Protein AF-A0A2M7PNE2-F1 (afdb_monomer_lite)

Secondary structure (DSSP, 8-state):
-PPP-PPP----SHHHHHHHHHHHHHTT-S-------GGGTTGGGGSS-EEEEEETTT-S-HHHHHHHHHHHHHHHTPPBPPHHHHHHT--TTS-EEEEEETTS-EEEEE--SB--HHHHHHHHHH--TTEEEEE--SB--HHHHHHHHHHHHHHHTTPEEEES-THHHHTTS-HHHHHHHHHHHHHTT-EEEES----EEEEEEE-EEEEEETTTTEEEEEE--HHHHHHHHHHH-SS-EE-HHHH-SHHHHHHHHHHHT--

Organism: NCBI:txid1805029

Structure (mmCIF, N/CA/C/O backbone):
data_AF-A0A2M7PNE2-F1
#
_entry.id   AF-A0A2M7PNE2-F1
#
loop_
_atom_site.group_PDB
_atom_site.id
_atom_site.type_symbol
_atom_site.label_atom_id
_atom_site.label_alt_id
_atom_site.label_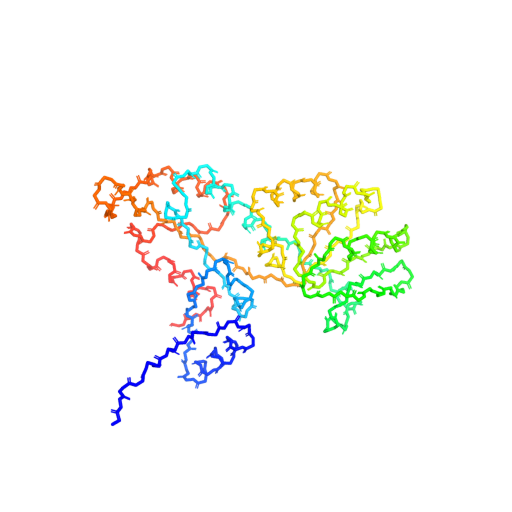comp_id
_atom_site.label_asym_id
_atom_site.label_entity_id
_atom_site.label_seq_id
_atom_site.pdbx_PDB_ins_code
_atom_site.Cartn_x
_atom_site.Cartn_y
_atom_site.Cartn_z
_atom_site.occupancy
_atom_site.B_iso_or_equiv
_atom_site.auth_seq_id
_atom_site.auth_comp_id
_atom_site.auth_asym_id
_atom_site.auth_atom_id
_atom_site.pdbx_PDB_model_num
ATOM 1 N N . MET A 1 1 ? -10.935 24.461 -42.909 1.00 55.47 1 MET A N 1
ATOM 2 C CA . MET A 1 1 ? -11.106 23.910 -41.551 1.00 55.47 1 MET A CA 1
ATOM 3 C C . MET A 1 1 ? -9.704 23.763 -41.011 1.00 55.47 1 MET A C 1
ATOM 5 O O . MET A 1 1 ? -8.909 23.123 -41.681 1.00 55.47 1 MET A O 1
ATOM 9 N N . GLU A 1 2 ? -9.365 24.470 -39.938 1.00 62.28 2 GLU A N 1
ATOM 10 C CA . GLU A 1 2 ? -8.063 24.290 -39.289 1.00 62.28 2 GLU A CA 1
ATOM 11 C C . GLU A 1 2 ? -8.092 23.002 -38.467 1.00 62.28 2 GLU A C 1
ATOM 13 O O . GLU A 1 2 ? -9.110 22.685 -37.844 1.00 62.28 2 GLU A O 1
ATOM 18 N N . ASP A 1 3 ? -6.988 22.259 -38.489 1.00 74.12 3 ASP A N 1
ATOM 19 C CA . ASP A 1 3 ? -6.820 21.061 -37.678 1.00 74.12 3 ASP A CA 1
ATOM 20 C C . ASP A 1 3 ? -6.827 21.447 -36.191 1.00 74.12 3 ASP A C 1
ATOM 22 O O . ASP A 1 3 ? -5.986 22.210 -35.715 1.00 74.12 3 ASP A O 1
ATOM 26 N N . GLY A 1 4 ? -7.811 20.936 -35.450 1.00 80.50 4 GLY A N 1
ATOM 27 C CA . GLY A 1 4 ? -7.913 21.116 -34.005 1.00 80.50 4 GLY A CA 1
ATOM 28 C C . GLY A 1 4 ? -7.105 20.062 -33.249 1.00 80.50 4 GLY A C 1
ATOM 29 O O . GLY A 1 4 ? -7.100 18.887 -33.614 1.00 80.50 4 GLY A O 1
ATOM 30 N N . LEU A 1 5 ? -6.451 20.458 -32.155 1.00 84.56 5 LEU A N 1
ATOM 31 C CA . LEU A 1 5 ? -5.763 19.519 -31.269 1.00 84.56 5 LEU A CA 1
ATOM 32 C C . LEU A 1 5 ? -6.785 18.706 -30.460 1.00 84.56 5 LEU A C 1
ATOM 34 O O . LEU A 1 5 ? -7.477 19.247 -29.598 1.00 84.56 5 LEU A O 1
ATOM 38 N N . VAL A 1 6 ? -6.831 17.393 -30.688 1.00 84.88 6 VAL A N 1
ATOM 39 C CA . VAL A 1 6 ? -7.568 16.447 -29.839 1.00 84.88 6 VAL A CA 1
ATOM 40 C C . VAL A 1 6 ? -6.582 15.750 -28.905 1.00 84.88 6 VAL A C 1
ATOM 42 O O . VAL A 1 6 ? -5.661 15.075 -29.357 1.00 84.88 6 VAL A O 1
ATOM 45 N N . ILE A 1 7 ? -6.786 15.896 -27.593 1.00 82.38 7 ILE A N 1
ATOM 46 C CA . ILE A 1 7 ? -6.014 15.191 -26.563 1.00 82.38 7 ILE A CA 1
ATOM 47 C C . ILE A 1 7 ? -6.873 14.054 -26.015 1.00 82.38 7 ILE A C 1
ATOM 49 O O . ILE A 1 7 ? -7.958 14.287 -25.485 1.00 82.38 7 ILE A O 1
ATOM 53 N N . ILE A 1 8 ? -6.367 12.827 -26.110 1.00 83.06 8 ILE A N 1
ATOM 54 C CA . ILE A 1 8 ? -6.980 11.646 -25.499 1.00 83.06 8 ILE A CA 1
ATOM 55 C C . ILE A 1 8 ? -6.212 11.330 -24.216 1.00 83.06 8 ILE A C 1
ATOM 57 O O . ILE A 1 8 ? -4.989 11.199 -24.237 1.00 83.06 8 ILE A O 1
ATOM 61 N N . ALA A 1 9 ? -6.929 11.202 -23.100 1.00 82.12 9 ALA A N 1
ATOM 62 C CA . ALA A 1 9 ? -6.367 10.825 -21.808 1.00 82.12 9 ALA A CA 1
ATOM 63 C C . ALA A 1 9 ? -6.994 9.517 -21.311 1.00 82.12 9 ALA A C 1
ATOM 65 O O . ALA A 1 9 ? -8.163 9.235 -21.574 1.00 82.12 9 ALA A O 1
ATOM 66 N N . GLY A 1 10 ? -6.206 8.725 -20.583 1.00 81.81 10 GLY A N 1
ATOM 67 C CA . GLY A 1 10 ? -6.697 7.526 -19.908 1.00 81.81 10 GLY A CA 1
ATOM 68 C C . GLY A 1 10 ? -7.658 7.843 -18.749 1.00 81.81 10 GLY A C 1
ATOM 69 O O . GLY A 1 10 ? -7.768 9.000 -18.331 1.00 81.81 10 GLY A O 1
ATOM 70 N N . PRO A 1 11 ? -8.341 6.818 -18.209 1.00 85.12 11 PRO A N 1
ATOM 71 C CA . PRO A 1 11 ? -9.263 6.972 -17.087 1.00 85.12 11 PRO A CA 1
ATOM 72 C C . PRO A 1 11 ? -8.544 7.513 -15.845 1.00 85.12 11 PRO A C 1
ATOM 74 O O . PRO A 1 11 ? -7.473 7.030 -15.473 1.00 85.12 11 PRO A O 1
ATOM 77 N N . ASN A 1 12 ? -9.156 8.490 -15.175 1.00 81.50 12 ASN A N 1
ATOM 78 C CA . ASN A 1 12 ? -8.603 9.101 -13.958 1.00 81.50 12 ASN A CA 1
ATOM 79 C C . ASN A 1 12 ? -9.381 8.701 -12.694 1.00 81.50 12 ASN A C 1
ATOM 81 O O . ASN A 1 12 ? -8.931 8.974 -11.578 1.00 81.50 12 ASN A O 1
ATOM 85 N N . LYS A 1 13 ? -10.535 8.040 -12.849 1.00 84.75 13 LYS A N 1
ATOM 86 C CA . LYS A 1 13 ? -11.347 7.505 -11.746 1.00 84.75 13 LYS A CA 1
ATOM 87 C C . LYS A 1 13 ? -11.401 5.983 -11.788 1.00 84.75 13 LYS A C 1
ATOM 89 O O . LYS A 1 13 ? -11.355 5.376 -12.852 1.00 84.75 13 LYS A O 1
ATOM 94 N N . GLY A 1 14 ? -11.589 5.367 -10.621 1.00 86.25 14 GLY A N 1
ATOM 95 C CA . GLY A 1 14 ? -11.765 3.916 -10.528 1.00 86.25 14 GLY A CA 1
ATOM 96 C C . GLY A 1 14 ? -12.971 3.409 -11.326 1.00 86.25 14 GLY A C 1
ATOM 97 O O . GLY A 1 14 ? -12.873 2.379 -11.969 1.00 86.25 14 GLY A O 1
ATOM 98 N N . GLU A 1 15 ? -14.092 4.132 -11.344 1.00 88.25 15 GLU A N 1
ATOM 99 C CA . GLU A 1 15 ? -15.275 3.739 -12.133 1.00 88.25 15 GLU A CA 1
ATOM 100 C C . GLU A 1 15 ? -14.997 3.742 -13.641 1.00 88.25 15 GLU A C 1
ATOM 102 O O . GLU A 1 15 ? -15.368 2.803 -14.335 1.00 88.25 15 GLU A O 1
ATOM 107 N N . GLU A 1 16 ? -14.285 4.756 -14.138 1.00 91.00 16 GLU A N 1
ATOM 108 C CA . GLU A 1 16 ? -13.871 4.840 -15.543 1.00 91.00 16 GLU A CA 1
ATOM 109 C C . GLU A 1 16 ? -12.908 3.699 -15.897 1.00 91.00 16 GLU A C 1
ATOM 111 O O . GLU A 1 16 ? -13.046 3.084 -16.952 1.00 91.00 16 GLU A O 1
ATOM 116 N N . LEU A 1 17 ? -11.966 3.376 -15.000 1.00 91.69 17 LEU A N 1
ATOM 117 C CA . LEU A 1 17 ? -11.052 2.252 -15.193 1.00 91.69 17 LEU A CA 1
ATOM 118 C C . LEU A 1 17 ? -11.806 0.917 -15.228 1.00 91.69 17 LEU A C 1
ATOM 120 O O . LEU A 1 17 ? -11.552 0.117 -16.122 1.00 91.69 17 LEU A O 1
ATOM 124 N N . SER A 1 18 ? -12.769 0.704 -14.324 1.00 92.44 18 SER A N 1
ATOM 125 C CA . SER A 1 18 ? -13.638 -0.481 -14.348 1.00 92.44 18 SER A CA 1
ATOM 126 C C . SER A 1 18 ? -14.379 -0.611 -15.678 1.00 92.44 18 SER A C 1
ATOM 128 O O . SER A 1 18 ? -14.362 -1.679 -16.270 1.00 92.44 18 SER A O 1
ATOM 130 N N . MET A 1 19 ? -14.937 0.478 -16.218 1.00 93.88 19 MET A N 1
ATOM 131 C CA . MET A 1 19 ? -15.608 0.431 -17.526 1.00 93.88 19 MET A CA 1
ATOM 132 C C . MET A 1 19 ? -14.671 0.017 -18.668 1.00 93.88 19 MET A C 1
ATOM 134 O O . MET A 1 19 ? -15.118 -0.603 -19.634 1.00 93.88 19 MET A O 1
ATOM 138 N N . VAL A 1 20 ? -13.390 0.395 -18.600 1.00 93.62 20 VAL A N 1
ATOM 139 C CA . VAL A 1 20 ? -12.384 -0.017 -19.590 1.00 93.62 20 VAL A CA 1
ATOM 140 C C . VAL A 1 20 ? -12.036 -1.495 -19.418 1.00 93.62 20 VAL A C 1
ATOM 142 O O . VAL A 1 20 ? -12.032 -2.215 -20.415 1.00 93.62 20 VAL A O 1
ATOM 145 N N . ILE A 1 21 ? -11.806 -1.950 -18.182 1.00 94.19 21 ILE A N 1
ATOM 146 C CA . ILE A 1 21 ? -11.541 -3.362 -17.861 1.00 94.19 21 ILE A CA 1
ATOM 147 C C . ILE A 1 21 ? -12.696 -4.236 -18.364 1.00 94.19 21 ILE A C 1
ATOM 149 O O . ILE A 1 21 ? -12.466 -5.104 -19.199 1.00 94.19 21 ILE A O 1
ATOM 153 N N . ASP A 1 22 ? -13.940 -3.915 -17.994 1.00 95.19 22 ASP A N 1
ATOM 154 C CA . ASP A 1 22 ? -15.136 -4.672 -18.391 1.00 95.19 22 ASP A CA 1
ATOM 155 C C . ASP A 1 22 ? -15.269 -4.800 -19.920 1.00 95.19 22 ASP A C 1
ATOM 157 O O . ASP A 1 22 ? -15.753 -5.804 -20.446 1.00 95.19 22 ASP A O 1
ATOM 161 N N . LYS A 1 23 ? -14.881 -3.758 -20.670 1.00 95.88 23 LYS A N 1
ATOM 162 C CA . LYS A 1 23 ? -14.891 -3.792 -22.141 1.00 95.88 23 LYS A CA 1
ATOM 163 C C . LYS A 1 23 ? -13.810 -4.718 -22.686 1.00 95.88 23 LYS A C 1
ATOM 165 O O . LYS A 1 23 ? -14.091 -5.468 -23.616 1.00 95.88 23 LYS A O 1
ATOM 170 N N . LEU A 1 24 ? -12.599 -4.659 -22.136 1.00 95.44 24 LEU A N 1
ATOM 171 C CA . LEU A 1 24 ? -11.492 -5.520 -22.553 1.00 95.44 24 LEU A CA 1
ATOM 172 C C . LEU A 1 24 ? -11.776 -6.991 -22.225 1.00 95.44 24 LEU A C 1
ATOM 174 O O . LEU A 1 24 ? -11.534 -7.851 -23.071 1.00 95.44 24 LEU A O 1
ATOM 178 N N . GLU A 1 25 ? -12.367 -7.278 -21.068 1.00 94.44 25 GLU A N 1
ATOM 179 C CA . GLU A 1 25 ? -12.812 -8.627 -20.699 1.00 94.44 25 GLU A CA 1
ATOM 180 C C . GLU A 1 25 ? -13.869 -9.159 -21.675 1.00 94.44 25 GLU A C 1
ATOM 182 O O . GLU A 1 25 ? -13.749 -10.275 -22.177 1.00 94.44 25 GLU A O 1
ATOM 187 N N . LYS A 1 26 ? -14.867 -8.338 -22.039 1.00 96.50 26 LYS A N 1
ATOM 188 C CA . LYS A 1 26 ? -15.896 -8.707 -23.034 1.00 96.50 26 LYS A CA 1
ATOM 189 C C . LYS A 1 26 ? -15.339 -8.974 -24.433 1.00 96.50 26 LYS A C 1
ATOM 191 O O . LYS A 1 26 ? -15.992 -9.657 -25.217 1.00 96.50 26 LYS A O 1
ATOM 196 N N . LEU A 1 27 ? -14.156 -8.451 -24.751 1.00 96.69 27 LEU A N 1
ATOM 197 C CA . LEU A 1 27 ? -13.434 -8.753 -25.990 1.00 96.69 27 LEU A CA 1
ATOM 198 C C . LEU A 1 27 ? -12.624 -10.062 -25.911 1.00 96.69 27 LEU A C 1
ATOM 200 O O . LEU A 1 27 ? -11.982 -10.428 -26.892 1.00 96.69 27 LEU A O 1
ATOM 204 N N . GLY A 1 28 ? -12.658 -10.770 -24.778 1.00 95.00 28 GLY A N 1
ATOM 205 C CA . GLY A 1 28 ? -11.988 -12.058 -24.580 1.00 95.00 28 GLY A CA 1
ATOM 206 C C . GLY A 1 28 ? -10.552 -11.956 -24.059 1.00 95.00 28 GLY A C 1
ATOM 207 O O . GLY A 1 28 ? -9.792 -12.913 -24.195 1.00 95.00 28 GLY A O 1
ATOM 208 N N . ASN A 1 29 ? -10.148 -10.812 -23.495 1.00 94.25 29 ASN A N 1
ATOM 209 C CA . ASN A 1 29 ? -8.819 -10.673 -22.897 1.00 94.25 29 ASN A CA 1
ATOM 210 C C . ASN A 1 29 ? -8.786 -11.325 -21.508 1.00 94.25 29 ASN A C 1
ATOM 212 O O . ASN A 1 29 ? -9.507 -10.899 -20.612 1.00 94.25 29 ASN A O 1
ATOM 216 N N . ASN A 1 30 ? -7.896 -12.303 -21.322 1.00 90.75 30 ASN A N 1
ATOM 217 C CA . ASN A 1 30 ? -7.720 -13.012 -20.045 1.00 90.75 30 ASN A CA 1
ATOM 218 C C . ASN A 1 30 ? -6.645 -12.380 -19.141 1.00 90.75 30 ASN A C 1
ATOM 220 O O . ASN A 1 30 ? -6.530 -12.736 -17.974 1.00 90.75 30 ASN A O 1
ATOM 224 N N . LEU A 1 31 ? -5.834 -11.467 -19.683 1.00 94.50 31 LEU A N 1
ATOM 225 C CA . LEU A 1 31 ? -4.818 -10.717 -18.950 1.00 94.50 31 LEU A CA 1
ATOM 226 C C . LEU A 1 31 ? -4.849 -9.260 -19.406 1.00 94.50 31 LEU A C 1
ATOM 228 O O . LEU A 1 31 ? -4.617 -8.964 -20.578 1.00 94.50 31 LEU A O 1
ATOM 232 N N . ILE A 1 32 ? -5.104 -8.354 -18.466 1.00 95.00 32 ILE A N 1
ATOM 233 C CA . ILE A 1 32 ? -5.113 -6.911 -18.702 1.00 95.00 32 ILE A CA 1
ATOM 234 C C . ILE A 1 32 ? -4.027 -6.294 -17.823 1.00 95.00 32 ILE A C 1
ATOM 236 O O . ILE A 1 32 ? -4.112 -6.322 -16.597 1.00 95.00 32 ILE A O 1
ATOM 240 N N . LEU A 1 33 ? -2.993 -5.736 -18.451 1.00 93.88 33 LEU A N 1
ATOM 241 C CA . LEU A 1 33 ? -1.946 -4.996 -17.750 1.00 93.88 33 LEU A CA 1
ATOM 242 C C . LEU A 1 33 ? -2.302 -3.513 -17.728 1.00 93.88 33 LEU A C 1
ATOM 244 O O . LEU A 1 33 ? -2.555 -2.910 -18.771 1.00 93.88 33 LEU A O 1
ATOM 248 N N . ILE A 1 34 ? -2.301 -2.927 -16.535 1.00 92.31 34 ILE A N 1
ATOM 249 C CA . ILE A 1 34 ? -2.617 -1.515 -16.330 1.00 92.31 34 ILE A CA 1
ATOM 250 C C . ILE A 1 34 ? -1.345 -0.810 -15.882 1.00 92.31 34 ILE A C 1
ATOM 252 O O . ILE A 1 34 ? -0.836 -1.082 -14.796 1.00 92.31 34 ILE A O 1
ATOM 256 N N . ASP A 1 35 ? -0.839 0.098 -16.719 1.00 89.25 35 ASP A N 1
ATOM 257 C CA . ASP A 1 35 ? 0.294 0.937 -16.343 1.00 89.25 35 ASP A CA 1
ATOM 258 C C . ASP A 1 35 ? -0.144 1.961 -15.290 1.00 89.25 35 ASP A C 1
ATOM 260 O O . ASP A 1 35 ? -1.039 2.789 -15.497 1.00 89.25 35 ASP A O 1
ATOM 264 N N . GLY A 1 36 ? 0.468 1.845 -14.119 1.00 83.62 36 GLY A N 1
ATOM 265 C CA . GLY A 1 36 ? 0.090 2.548 -12.913 1.00 83.62 36 GLY A CA 1
ATOM 266 C C . GLY A 1 36 ? 1.207 3.453 -12.423 1.00 83.62 36 GLY A C 1
ATOM 267 O O . GLY A 1 36 ? 2.378 3.097 -12.432 1.00 83.62 36 GLY A O 1
ATOM 268 N N . ALA A 1 37 ? 0.835 4.616 -11.895 1.00 81.88 37 ALA A N 1
ATOM 269 C CA . ALA A 1 37 ? 1.739 5.425 -11.086 1.00 81.88 37 ALA A CA 1
ATOM 270 C C . ALA A 1 37 ? 1.261 5.406 -9.635 1.00 81.88 37 ALA A C 1
ATOM 272 O O . ALA A 1 37 ? 0.056 5.425 -9.384 1.00 81.88 37 ALA A O 1
ATOM 273 N N . ILE A 1 38 ? 2.187 5.462 -8.676 1.00 75.25 38 ILE A N 1
ATOM 274 C CA . ILE A 1 38 ? 1.844 5.518 -7.245 1.00 75.25 38 ILE A CA 1
ATOM 275 C C . ILE A 1 38 ? 0.921 6.710 -6.918 1.00 75.25 38 ILE A C 1
ATOM 277 O O . ILE A 1 38 ? -0.042 6.569 -6.171 1.00 75.25 38 ILE A O 1
ATOM 281 N N . ASN A 1 39 ? 1.119 7.849 -7.593 1.00 71.38 39 ASN A N 1
ATOM 282 C CA . ASN A 1 39 ? 0.271 9.044 -7.474 1.00 71.38 39 ASN A CA 1
ATOM 283 C C . ASN A 1 39 ? -1.150 8.851 -8.050 1.00 71.38 39 ASN A C 1
ATOM 285 O O . ASN A 1 39 ? -2.008 9.711 -7.881 1.00 71.38 39 ASN A O 1
ATOM 289 N N . ARG A 1 40 ? -1.403 7.735 -8.744 1.00 76.38 40 ARG A N 1
ATOM 290 C CA . ARG A 1 40 ? -2.687 7.335 -9.345 1.00 76.38 40 ARG A CA 1
ATOM 291 C C . ARG A 1 40 ? -3.118 5.939 -8.879 1.00 76.38 40 ARG A C 1
ATOM 293 O O . ARG A 1 40 ? -3.811 5.228 -9.598 1.00 76.38 40 ARG A O 1
ATOM 300 N N . ILE A 1 41 ? -2.726 5.538 -7.669 1.00 81.06 41 ILE A N 1
ATOM 301 C CA . ILE A 1 41 ? -2.999 4.189 -7.155 1.00 81.06 41 ILE A CA 1
ATOM 302 C C . ILE A 1 41 ? -4.465 3.964 -6.740 1.00 81.06 41 ILE A C 1
ATOM 304 O O . ILE A 1 41 ? -4.908 2.824 -6.665 1.00 81.06 41 ILE A O 1
ATOM 308 N N . VAL A 1 42 ? -5.253 5.024 -6.500 1.00 80.38 42 VAL A N 1
ATOM 309 C CA . VAL A 1 42 ? -6.678 4.880 -6.129 1.00 80.38 42 VAL A CA 1
ATOM 310 C C . VAL A 1 42 ? -7.494 4.209 -7.244 1.00 80.38 42 VAL A C 1
ATOM 312 O O . VAL A 1 42 ? -8.185 3.240 -6.942 1.00 80.38 42 VAL A O 1
ATOM 315 N N . PRO A 1 43 ? -7.415 4.629 -8.525 1.00 84.12 43 PRO A N 1
ATOM 316 C CA . PRO A 1 43 ? -8.004 3.867 -9.627 1.00 84.12 43 PRO A CA 1
ATOM 317 C C . PRO A 1 43 ? -7.562 2.402 -9.675 1.00 84.12 43 PRO A C 1
ATOM 319 O O . PRO A 1 43 ? -8.403 1.532 -9.887 1.00 84.12 43 PRO A O 1
ATOM 322 N N . LEU A 1 44 ? -6.284 2.117 -9.393 1.00 84.25 44 LEU A N 1
ATOM 323 C CA . LEU A 1 44 ? -5.739 0.753 -9.393 1.00 84.25 44 LEU A CA 1
ATOM 324 C C . LEU A 1 44 ? -6.368 -0.148 -8.320 1.00 84.25 44 LEU A C 1
ATOM 326 O O . LEU A 1 44 ? -6.198 -1.353 -8.373 1.00 84.25 44 LEU A O 1
ATOM 330 N N . MET A 1 45 ? -7.191 0.384 -7.407 1.00 82.81 45 MET A N 1
ATOM 331 C CA . MET A 1 45 ? -8.040 -0.429 -6.524 1.00 82.81 45 MET A CA 1
ATOM 332 C C . MET A 1 45 ? -9.037 -1.337 -7.246 1.00 82.81 45 MET A C 1
ATOM 334 O O . MET A 1 45 ? -9.696 -2.153 -6.601 1.00 82.81 45 MET A O 1
ATOM 338 N N . LYS A 1 46 ? -9.200 -1.152 -8.555 1.00 88.31 46 LYS A N 1
ATOM 339 C CA . LYS A 1 46 ? -10.032 -1.992 -9.412 1.00 88.31 46 LYS A CA 1
ATOM 340 C C . LYS A 1 46 ? -9.283 -3.173 -10.025 1.00 88.31 46 LYS A C 1
ATOM 342 O O . LYS A 1 46 ? -9.928 -3.949 -10.712 1.00 88.31 46 LYS A O 1
ATOM 347 N N . THR A 1 47 ? -7.973 -3.299 -9.801 1.00 91.44 47 THR A N 1
ATOM 348 C CA . THR A 1 47 ? -7.196 -4.453 -10.266 1.00 91.44 47 THR A CA 1
ATOM 349 C C . THR A 1 47 ? -7.215 -5.585 -9.249 1.00 91.44 47 THR A C 1
ATOM 351 O O . THR A 1 47 ? -7.403 -5.365 -8.048 1.00 91.44 47 THR A O 1
ATOM 354 N N . ASP A 1 48 ? -6.975 -6.799 -9.735 1.00 93.12 48 ASP A N 1
ATOM 355 C CA . ASP A 1 48 ? -6.921 -7.992 -8.889 1.00 93.12 48 ASP A CA 1
ATOM 356 C C . ASP A 1 48 ? -5.603 -8.117 -8.130 1.00 93.12 48 ASP A C 1
ATOM 358 O O . ASP A 1 48 ? -5.570 -8.646 -7.020 1.00 93.12 48 ASP A O 1
ATOM 362 N N . ALA A 1 49 ? -4.514 -7.607 -8.708 1.00 94.44 49 ALA A N 1
ATOM 363 C CA . ALA A 1 49 ? -3.197 -7.607 -8.094 1.00 94.44 49 ALA A CA 1
ATOM 364 C C . ALA A 1 49 ? -2.341 -6.410 -8.538 1.00 94.44 49 ALA A C 1
ATOM 366 O O . ALA A 1 49 ? -2.702 -5.666 -9.456 1.00 94.44 49 ALA A O 1
ATOM 367 N N . LEU A 1 50 ? -1.200 -6.230 -7.870 1.00 94.69 50 LEU A N 1
ATOM 368 C CA . LEU A 1 50 ? -0.196 -5.212 -8.170 1.00 94.69 50 LEU A CA 1
ATOM 369 C C . LEU A 1 50 ? 1.173 -5.842 -8.439 1.00 94.69 50 LEU A C 1
ATOM 371 O O . LEU A 1 50 ? 1.554 -6.849 -7.842 1.00 94.69 50 LEU A O 1
ATOM 375 N N . ILE A 1 51 ? 1.948 -5.172 -9.286 1.00 95.50 51 ILE A N 1
ATOM 376 C CA . ILE A 1 51 ? 3.385 -5.394 -9.450 1.00 95.50 51 ILE A CA 1
ATOM 377 C C . ILE A 1 51 ? 4.059 -4.094 -9.026 1.00 95.50 51 ILE A C 1
ATOM 379 O O . ILE A 1 51 ? 3.793 -3.038 -9.604 1.00 95.50 51 ILE A O 1
ATOM 383 N N . LEU A 1 52 ? 4.898 -4.141 -7.993 1.00 94.75 52 LEU A N 1
ATOM 384 C CA . LEU A 1 52 ? 5.579 -2.946 -7.504 1.00 94.75 52 LEU A CA 1
ATOM 385 C C . LEU A 1 52 ? 6.846 -2.708 -8.329 1.00 94.75 52 LEU A C 1
ATOM 387 O O . LEU A 1 52 ? 7.896 -3.297 -8.077 1.00 94.75 52 LEU A O 1
ATOM 391 N N . THR A 1 53 ? 6.747 -1.830 -9.323 1.00 94.38 53 THR A N 1
ATOM 392 C CA . THR A 1 53 ? 7.870 -1.461 -10.189 1.00 94.38 53 THR A CA 1
ATOM 393 C C . THR A 1 53 ? 8.646 -0.282 -9.601 1.00 94.38 53 THR A C 1
ATOM 395 O O . THR A 1 53 ? 8.089 0.804 -9.432 1.00 94.38 53 THR A O 1
ATOM 398 N N . THR A 1 54 ? 9.929 -0.461 -9.287 1.00 94.12 54 THR A N 1
ATOM 399 C CA . THR A 1 54 ? 10.758 0.576 -8.649 1.00 94.12 54 THR A CA 1
ATOM 400 C C . THR A 1 54 ? 12.228 0.472 -9.065 1.00 94.12 54 THR A C 1
ATOM 402 O O . THR A 1 54 ? 12.623 -0.428 -9.804 1.00 94.12 54 THR A O 1
ATOM 405 N N . GLY A 1 55 ? 13.065 1.416 -8.644 1.00 95.44 55 GLY A N 1
ATOM 406 C CA . GLY A 1 55 ? 14.471 1.439 -9.029 1.00 95.44 55 GLY A CA 1
ATOM 407 C C . GLY A 1 55 ? 15.124 2.806 -8.907 1.00 95.44 55 GLY A C 1
ATOM 408 O O . GLY A 1 55 ? 14.557 3.740 -8.346 1.00 95.44 55 GLY A O 1
ATOM 409 N N . ALA A 1 56 ? 16.315 2.948 -9.476 1.00 96.62 56 ALA A N 1
ATOM 410 C CA . ALA A 1 56 ? 17.105 4.168 -9.349 1.00 96.62 56 ALA A CA 1
ATOM 411 C C . ALA A 1 56 ? 16.430 5.402 -9.968 1.00 96.62 56 ALA A C 1
ATOM 413 O O . ALA A 1 56 ? 16.641 6.518 -9.498 1.00 96.62 56 ALA A O 1
ATOM 414 N N . ALA A 1 57 ? 15.581 5.215 -10.987 1.00 94.19 57 ALA A N 1
ATOM 415 C CA . ALA A 1 57 ? 14.771 6.292 -11.559 1.00 94.19 57 ALA A CA 1
ATOM 416 C C . ALA A 1 57 ? 13.760 6.882 -10.554 1.00 94.19 57 ALA A C 1
ATOM 418 O O . ALA A 1 57 ? 13.345 8.029 -10.709 1.00 94.19 57 ALA A O 1
ATOM 419 N N . ARG A 1 58 ? 13.378 6.119 -9.517 1.00 92.56 58 ARG A N 1
ATOM 420 C CA . ARG A 1 58 ? 12.559 6.599 -8.395 1.00 92.56 58 ARG A CA 1
ATOM 421 C C . ARG A 1 58 ? 13.409 7.356 -7.375 1.00 92.56 58 ARG A C 1
ATOM 423 O O . ARG A 1 58 ? 13.007 8.432 -6.940 1.00 92.56 58 ARG A O 1
ATOM 430 N N . ASN A 1 59 ? 14.556 6.800 -6.983 1.00 93.69 59 ASN A N 1
ATOM 431 C CA . ASN A 1 59 ? 15.536 7.455 -6.118 1.00 93.69 59 ASN A CA 1
ATOM 432 C C . ASN A 1 59 ? 16.902 6.764 -6.251 1.00 93.69 59 ASN A C 1
ATOM 434 O O . ASN A 1 59 ? 16.984 5.544 -6.167 1.00 93.69 59 ASN A O 1
ATOM 438 N N . ILE A 1 60 ? 17.985 7.525 -6.411 1.00 95.81 60 ILE A N 1
ATOM 439 C CA . ILE A 1 60 ? 19.343 6.964 -6.521 1.00 95.81 60 ILE A CA 1
ATOM 440 C C . ILE A 1 60 ? 19.892 6.445 -5.181 1.00 95.81 60 ILE A C 1
ATOM 442 O O . ILE A 1 60 ? 20.849 5.675 -5.156 1.00 95.81 60 ILE A O 1
ATOM 446 N N . ASN A 1 61 ? 19.303 6.860 -4.056 1.00 96.44 61 ASN A N 1
ATOM 447 C CA . ASN A 1 61 ? 19.662 6.364 -2.736 1.00 96.44 61 ASN A CA 1
ATOM 448 C C . ASN A 1 61 ? 18.982 5.009 -2.491 1.00 96.44 61 ASN A C 1
ATOM 450 O O . ASN A 1 61 ? 17.775 4.941 -2.240 1.00 96.44 61 ASN A O 1
ATOM 454 N N . ILE A 1 62 ? 19.776 3.936 -2.538 1.00 96.81 62 ILE A N 1
ATOM 455 C CA . ILE A 1 62 ? 19.290 2.567 -2.342 1.00 96.81 62 ILE A CA 1
ATOM 456 C C . ILE A 1 62 ? 18.632 2.415 -0.966 1.00 96.81 62 ILE A C 1
ATOM 458 O O . ILE A 1 62 ? 17.531 1.884 -0.891 1.00 96.81 62 ILE A O 1
ATOM 462 N N . ASP A 1 63 ? 19.224 2.928 0.114 1.00 94.50 63 ASP A N 1
ATOM 463 C CA . ASP A 1 63 ? 18.661 2.772 1.463 1.00 94.50 63 ASP A CA 1
ATOM 464 C C . ASP A 1 63 ? 17.295 3.456 1.615 1.00 94.50 63 ASP A C 1
ATOM 466 O O . ASP A 1 63 ? 16.421 2.957 2.329 1.00 94.50 63 ASP A O 1
ATOM 470 N N . PHE A 1 64 ? 17.077 4.576 0.919 1.00 92.69 64 PHE A N 1
ATOM 471 C CA . PHE A 1 64 ? 15.753 5.190 0.829 1.00 92.69 64 PHE A CA 1
ATOM 472 C C . PHE A 1 64 ? 14.764 4.282 0.084 1.00 92.69 64 PHE A C 1
ATOM 474 O O . PHE A 1 64 ? 13.658 4.070 0.581 1.00 92.69 64 PHE A O 1
ATOM 481 N N . LEU A 1 65 ? 15.155 3.716 -1.066 1.00 93.94 65 LEU A N 1
ATOM 482 C CA . LEU A 1 65 ? 14.303 2.787 -1.822 1.00 93.94 65 LEU A CA 1
ATOM 483 C C . LEU A 1 65 ? 13.917 1.563 -0.987 1.00 93.94 65 LEU A C 1
ATOM 485 O O . LEU A 1 65 ? 12.751 1.180 -0.980 1.00 93.94 65 LEU A O 1
ATOM 489 N N . ILE A 1 66 ? 14.869 0.979 -0.253 1.00 94.19 66 ILE A N 1
ATOM 490 C CA . ILE A 1 66 ? 14.613 -0.157 0.644 1.00 94.19 66 ILE A CA 1
ATOM 491 C C . ILE A 1 66 ? 13.544 0.204 1.675 1.00 94.19 66 ILE A C 1
ATOM 493 O O . ILE A 1 66 ? 12.582 -0.544 1.848 1.00 94.19 66 ILE A O 1
ATOM 497 N N . LYS A 1 67 ? 13.665 1.370 2.322 1.00 90.88 67 LYS A N 1
ATOM 498 C CA . LYS A 1 67 ? 12.668 1.841 3.295 1.00 90.88 67 LYS A CA 1
ATOM 499 C C . LYS A 1 67 ? 11.294 2.043 2.659 1.00 90.88 67 LYS A C 1
ATOM 501 O O . LYS A 1 67 ? 10.298 1.634 3.250 1.00 90.88 67 LYS A O 1
ATOM 506 N N . GLU A 1 68 ? 11.234 2.643 1.469 1.00 91.38 68 GLU A N 1
ATOM 507 C CA . GLU A 1 68 ? 9.979 2.852 0.735 1.00 91.38 68 GLU A CA 1
ATOM 508 C C . GLU A 1 68 ? 9.307 1.519 0.369 1.00 91.38 68 GLU A C 1
ATOM 510 O O . GLU A 1 68 ? 8.118 1.344 0.636 1.00 91.38 68 GLU A O 1
ATOM 515 N N . ILE A 1 69 ? 10.065 0.548 -0.149 1.00 93.06 69 ILE A N 1
ATOM 516 C CA . ILE A 1 69 ? 9.563 -0.789 -0.505 1.00 93.06 69 ILE A CA 1
ATOM 517 C C . ILE A 1 69 ? 9.064 -1.543 0.726 1.00 93.06 69 ILE A C 1
ATOM 519 O O . ILE A 1 69 ? 7.967 -2.102 0.693 1.00 93.06 69 ILE A O 1
ATOM 523 N N . GLN A 1 70 ? 9.846 -1.556 1.810 1.00 89.88 70 GLN A N 1
ATOM 524 C CA . GLN A 1 70 ? 9.472 -2.237 3.050 1.00 89.88 70 GLN A CA 1
ATOM 525 C C . GLN A 1 70 ? 8.153 -1.690 3.599 1.00 89.88 70 GLN A C 1
ATOM 527 O O . GLN A 1 70 ? 7.279 -2.448 4.015 1.00 89.88 70 GLN A O 1
ATOM 532 N N . TYR A 1 71 ? 8.004 -0.368 3.573 1.00 88.44 71 TYR A N 1
ATOM 533 C CA . TYR A 1 71 ? 6.802 0.311 4.028 1.00 88.44 71 TYR A CA 1
ATOM 534 C C . TYR A 1 71 ? 5.589 0.002 3.139 1.00 88.44 71 TYR A C 1
ATOM 536 O O . TYR A 1 71 ? 4.540 -0.362 3.669 1.00 88.44 71 TYR A O 1
ATOM 544 N N . ILE A 1 72 ? 5.721 0.120 1.810 1.00 91.25 72 ILE A N 1
ATOM 545 C CA . ILE A 1 72 ? 4.617 -0.181 0.887 1.00 91.25 72 ILE A CA 1
ATOM 546 C C . ILE A 1 72 ? 4.194 -1.640 1.075 1.00 91.25 72 ILE A C 1
ATOM 548 O O . ILE A 1 72 ? 3.009 -1.912 1.243 1.00 91.25 72 ILE A O 1
ATOM 552 N N . SER A 1 73 ? 5.153 -2.566 1.144 1.00 91.38 73 SER A N 1
ATOM 553 C CA . SER A 1 73 ? 4.872 -3.990 1.367 1.00 91.38 73 SER A CA 1
ATOM 554 C C . SER A 1 73 ? 4.114 -4.205 2.683 1.00 91.38 73 SER A C 1
ATOM 556 O O . SER A 1 73 ? 3.028 -4.779 2.678 1.00 91.38 73 SER A O 1
ATOM 558 N N . TYR A 1 74 ? 4.600 -3.630 3.790 1.00 89.81 74 TYR A N 1
ATOM 559 C CA . TYR A 1 74 ? 3.932 -3.709 5.094 1.00 89.81 74 TYR A CA 1
ATOM 560 C C . TYR A 1 74 ? 2.505 -3.142 5.076 1.00 89.81 74 TYR A C 1
ATOM 562 O O . TYR A 1 74 ? 1.594 -3.698 5.690 1.00 89.81 74 TYR A O 1
ATOM 570 N N . LEU A 1 75 ? 2.296 -2.026 4.375 1.00 91.12 75 LEU A N 1
ATOM 571 C CA . LEU A 1 75 ? 0.996 -1.376 4.277 1.00 91.12 75 LEU A CA 1
ATOM 572 C C . LEU A 1 75 ? -0.025 -2.265 3.545 1.00 91.12 75 LEU A C 1
ATOM 574 O O . LEU A 1 75 ? -1.172 -2.376 3.980 1.00 91.12 75 LEU A O 1
ATOM 578 N N . PHE A 1 76 ? 0.382 -2.919 2.457 1.00 92.19 76 PHE A N 1
ATOM 579 C CA . PHE A 1 76 ? -0.489 -3.830 1.706 1.00 92.19 76 PHE A CA 1
ATOM 580 C C . PHE A 1 76 ? -0.701 -5.185 2.402 1.00 92.19 76 PHE A C 1
ATOM 582 O O . PHE A 1 76 ? -1.700 -5.857 2.130 1.00 92.19 76 PHE A O 1
ATOM 589 N N . GLU A 1 77 ? 0.159 -5.531 3.363 1.00 91.62 77 GLU A N 1
ATOM 590 C CA . GLU A 1 77 ? 0.023 -6.677 4.272 1.00 91.62 77 GLU A CA 1
ATOM 591 C C . GLU A 1 77 ? -0.821 -6.385 5.528 1.00 91.62 77 GLU A C 1
ATOM 593 O O . GLU A 1 77 ? -0.996 -7.269 6.374 1.00 91.62 77 GLU A O 1
ATOM 598 N N . LEU A 1 78 ? -1.365 -5.168 5.682 1.00 92.81 78 LEU A N 1
ATOM 599 C CA . LEU A 1 78 ? -2.203 -4.837 6.835 1.00 92.81 78 LEU A CA 1
ATOM 600 C C . LEU A 1 78 ? -3.359 -5.841 6.999 1.00 92.81 78 LEU A C 1
ATOM 602 O O . LEU A 1 78 ? -4.044 -6.170 6.024 1.00 92.81 78 LEU A O 1
ATOM 606 N N . PRO A 1 79 ? -3.639 -6.285 8.239 1.00 93.31 79 PRO A N 1
ATOM 607 C CA . PRO A 1 79 ? -4.653 -7.295 8.492 1.00 93.31 79 PRO A CA 1
ATOM 608 C C . PRO A 1 79 ? -6.030 -6.839 8.012 1.00 93.31 79 PRO A C 1
ATOM 610 O O . PRO A 1 79 ? -6.456 -5.701 8.240 1.00 93.31 79 PRO A O 1
ATOM 613 N N . LYS A 1 80 ? -6.760 -7.760 7.382 1.00 93.62 80 LYS A N 1
ATOM 614 C CA . LYS A 1 80 ? -8.161 -7.534 7.032 1.00 93.62 80 LYS A CA 1
ATOM 615 C C . LYS A 1 80 ? -9.020 -7.511 8.295 1.00 93.62 80 LYS A C 1
ATOM 617 O O . LYS A 1 80 ? -8.752 -8.207 9.277 1.00 93.62 80 LYS A O 1
ATOM 622 N N . ILE A 1 81 ? -10.066 -6.701 8.262 1.00 92.19 81 ILE A N 1
ATOM 623 C CA . ILE A 1 81 ? -11.109 -6.674 9.282 1.00 92.19 81 ILE A CA 1
ATOM 624 C C . ILE A 1 81 ? -11.779 -8.054 9.426 1.00 92.19 81 ILE A C 1
ATOM 626 O O . ILE A 1 81 ? -11.954 -8.786 8.451 1.00 92.19 81 ILE A O 1
ATOM 630 N N . GLU A 1 82 ? -12.182 -8.413 10.646 1.00 89.50 82 GLU A N 1
ATOM 631 C CA . GLU A 1 82 ? -12.940 -9.640 10.893 1.00 89.50 82 GLU A CA 1
ATOM 632 C C . GLU A 1 82 ? -14.348 -9.560 10.287 1.00 89.50 82 GLU A C 1
ATOM 634 O O . GLU A 1 82 ? -14.980 -8.501 10.255 1.00 89.50 82 GLU A O 1
ATOM 639 N N . LYS A 1 83 ? -14.893 -10.708 9.863 1.00 85.44 83 LYS A N 1
ATOM 640 C CA . LYS A 1 83 ? -16.222 -10.787 9.232 1.00 85.44 83 LYS A CA 1
ATOM 641 C C . LYS A 1 83 ? -17.331 -10.182 10.107 1.00 85.44 83 LYS A C 1
ATOM 643 O O . LYS A 1 83 ? -18.232 -9.539 9.576 1.00 85.44 83 LYS A O 1
ATOM 648 N N . LYS A 1 84 ? -17.254 -10.363 11.431 1.00 83.25 84 LYS A N 1
ATOM 649 C CA . LYS A 1 84 ? -18.221 -9.816 12.399 1.00 83.25 84 LYS A CA 1
ATOM 650 C C . LYS A 1 84 ? -18.247 -8.280 12.373 1.00 83.25 84 LYS A C 1
ATOM 652 O O . LYS A 1 84 ? -19.311 -7.678 12.279 1.00 83.25 84 LYS A O 1
ATOM 657 N N . ASP A 1 85 ? -17.071 -7.659 12.350 1.00 82.31 85 ASP A N 1
ATOM 658 C CA . ASP A 1 85 ? -16.916 -6.208 12.364 1.00 82.31 85 ASP A CA 1
ATOM 659 C C . ASP A 1 85 ? -17.313 -5.623 11.000 1.00 82.31 85 ASP A C 1
ATOM 661 O O . ASP A 1 85 ? -17.939 -4.567 10.929 1.00 82.31 85 ASP A O 1
ATOM 665 N N . LEU A 1 86 ? -17.044 -6.355 9.911 1.00 83.19 86 LEU A N 1
ATOM 666 C CA . LEU A 1 86 ? -17.490 -5.984 8.568 1.00 83.19 86 LEU A CA 1
ATOM 667 C C . LEU A 1 86 ? -19.020 -5.949 8.454 1.00 83.19 86 LEU A C 1
ATOM 669 O O . LEU A 1 86 ? -19.570 -5.034 7.842 1.00 83.19 86 LEU A O 1
ATOM 673 N N . MET A 1 87 ? -19.727 -6.909 9.062 1.00 78.88 87 MET A N 1
ATOM 674 C CA . MET A 1 87 ? -21.195 -6.896 9.092 1.00 78.88 87 MET A CA 1
ATOM 675 C C . MET A 1 87 ? -21.746 -5.677 9.838 1.00 78.88 87 MET A C 1
ATOM 677 O O . MET A 1 87 ? -22.776 -5.131 9.437 1.00 78.88 87 MET A O 1
ATOM 681 N N . ASN A 1 88 ? -21.043 -5.202 10.868 1.00 76.38 88 ASN A N 1
ATOM 682 C CA . ASN A 1 88 ? -21.425 -3.985 11.580 1.00 76.38 88 ASN A CA 1
ATOM 683 C C . ASN A 1 88 ? -21.241 -2.720 10.727 1.00 76.38 88 ASN A C 1
ATOM 685 O O . ASN A 1 88 ? -21.879 -1.703 10.996 1.00 76.38 88 ASN A O 1
ATOM 689 N N . LEU A 1 89 ? -20.450 -2.776 9.656 1.00 75.94 89 LEU A N 1
ATOM 690 C CA . LEU A 1 89 ? -20.216 -1.647 8.759 1.00 75.94 89 LEU A CA 1
ATOM 691 C C . LEU A 1 89 ? -21.191 -1.565 7.575 1.00 75.94 89 LEU A C 1
ATOM 693 O O . LEU A 1 89 ? -21.029 -0.649 6.789 1.00 75.94 89 LEU A O 1
ATOM 697 N N . LYS A 1 90 ? -22.209 -2.439 7.460 1.00 59.69 90 LYS A N 1
ATOM 698 C CA . LYS A 1 90 ? -23.086 -2.702 6.281 1.00 59.69 90 LYS A CA 1
ATOM 699 C C . LYS A 1 90 ? -23.646 -1.543 5.408 1.00 59.69 90 LYS A C 1
ATOM 701 O O . LYS A 1 90 ? -24.250 -1.854 4.395 1.00 59.69 90 LYS A O 1
ATOM 706 N N . ASN A 1 91 ? -23.384 -0.266 5.690 1.00 57.44 91 ASN A N 1
ATOM 707 C CA . ASN A 1 91 ? -23.707 0.898 4.848 1.00 57.44 91 ASN A CA 1
ATOM 708 C C . ASN A 1 91 ? -22.455 1.764 4.536 1.00 57.44 91 ASN A C 1
ATOM 710 O O . ASN A 1 91 ? -22.481 2.982 4.707 1.00 57.44 91 ASN A O 1
ATOM 714 N N . ILE A 1 92 ? -21.348 1.139 4.101 1.00 56.81 92 ILE A N 1
ATOM 715 C CA . ILE A 1 92 ? -20.037 1.786 3.818 1.00 56.81 92 ILE A CA 1
ATOM 716 C C . ILE A 1 92 ? -20.124 2.887 2.740 1.00 56.81 92 ILE A C 1
ATOM 718 O O . ILE A 1 92 ? -19.232 3.723 2.629 1.00 56.81 92 ILE A O 1
ATOM 722 N N . GLU A 1 93 ? -21.194 2.917 1.946 1.00 54.72 93 GLU A N 1
ATOM 723 C CA . GLU A 1 93 ? -21.377 3.897 0.866 1.00 54.72 93 GLU A CA 1
ATOM 724 C C . GLU A 1 93 ? -21.495 5.340 1.366 1.00 54.72 93 GLU A C 1
ATOM 726 O O . GLU A 1 93 ? -21.220 6.290 0.630 1.00 54.72 93 GLU A O 1
ATOM 731 N N . GLN A 1 94 ? -21.837 5.528 2.639 1.00 57.28 94 GLN A N 1
ATOM 732 C CA . GLN A 1 94 ? -21.775 6.841 3.251 1.00 57.28 94 GLN A CA 1
ATOM 733 C C . GLN A 1 94 ? -20.309 7.140 3.584 1.00 57.28 94 GLN A C 1
ATOM 735 O O . GLN A 1 94 ? -19.706 6.484 4.430 1.00 57.28 94 GLN A O 1
ATOM 740 N N . LYS A 1 95 ? -19.728 8.147 2.917 1.00 73.19 95 LYS A N 1
ATOM 741 C CA . LYS A 1 95 ? -18.409 8.736 3.224 1.00 73.19 95 LYS A CA 1
ATOM 742 C C . LYS A 1 95 ? -18.430 9.435 4.596 1.00 73.19 95 LYS A C 1
ATOM 744 O O . LYS A 1 95 ? -18.233 10.640 4.698 1.00 73.19 95 LYS A O 1
ATOM 749 N N . VAL A 1 96 ? -18.748 8.691 5.649 1.00 86.31 96 VAL A N 1
ATOM 750 C CA . VAL A 1 96 ? -18.899 9.152 7.028 1.00 86.31 96 VAL A CA 1
ATOM 751 C C . VAL A 1 96 ? -17.986 8.345 7.940 1.00 86.31 96 VAL A C 1
ATOM 753 O O . VAL A 1 96 ? -17.925 7.114 7.868 1.00 86.31 96 VAL A O 1
ATOM 756 N N . ILE A 1 97 ? -17.266 9.038 8.817 1.00 91.06 97 ILE A N 1
ATOM 757 C CA . ILE A 1 97 ? -16.516 8.370 9.878 1.00 91.06 97 ILE A CA 1
ATOM 758 C C . ILE A 1 97 ? -17.538 7.705 10.799 1.00 91.06 97 ILE A C 1
ATOM 760 O O . ILE A 1 97 ? -18.534 8.322 11.183 1.00 91.06 97 ILE A O 1
ATOM 764 N N . THR A 1 98 ? -17.304 6.438 11.131 1.00 91.69 98 THR A N 1
ATOM 765 C CA . THR A 1 98 ? -18.225 5.642 11.949 1.00 91.69 98 THR A CA 1
ATOM 766 C C . THR A 1 98 ? -17.514 5.132 13.193 1.00 91.69 98 THR A C 1
ATOM 768 O O . THR A 1 98 ? -16.484 4.468 13.099 1.00 91.69 98 THR A O 1
ATOM 771 N N . LEU A 1 99 ? -18.088 5.412 14.361 1.00 92.44 99 LEU A N 1
ATOM 772 C CA . LEU A 1 99 ? -17.650 4.880 15.648 1.00 92.44 99 LEU A CA 1
ATOM 773 C C . LEU A 1 99 ? -18.629 3.812 16.102 1.00 92.44 99 LEU A C 1
ATOM 775 O O . LEU A 1 99 ? -19.804 4.115 16.306 1.00 92.44 99 LEU A O 1
ATOM 779 N N . ILE A 1 100 ? -18.149 2.589 16.295 1.00 91.25 100 ILE A N 1
ATOM 780 C CA . ILE A 1 100 ? -18.953 1.492 16.839 1.00 91.25 100 ILE A CA 1
ATOM 781 C C . ILE A 1 100 ? -18.629 1.362 18.326 1.00 91.25 100 ILE A C 1
ATOM 783 O O . ILE A 1 100 ? -17.459 1.245 18.707 1.00 91.25 100 ILE A O 1
ATOM 787 N N . GLN A 1 101 ? -19.666 1.434 19.154 1.00 92.25 101 GLN A N 1
ATOM 788 C CA . GLN A 1 101 ? -19.578 1.333 20.608 1.00 92.25 101 GLN A CA 1
ATOM 789 C C . GLN A 1 101 ? -19.721 -0.131 21.082 1.00 92.25 101 GLN A C 1
ATOM 791 O O . GLN A 1 101 ? -20.118 -0.997 20.300 1.00 92.25 101 GLN A O 1
ATOM 796 N N . LYS A 1 102 ? -19.423 -0.424 22.360 1.00 90.44 102 LYS A N 1
ATOM 797 C CA . LYS A 1 102 ? -19.530 -1.780 22.951 1.00 90.44 102 LYS A CA 1
ATOM 798 C C . LYS A 1 102 ? -20.939 -2.374 22.878 1.00 90.44 102 LYS A C 1
ATOM 800 O O . LYS A 1 102 ? -21.079 -3.582 22.723 1.00 90.44 102 LYS A O 1
ATOM 805 N N . ASP A 1 103 ? -21.966 -1.534 22.960 1.00 89.25 103 ASP A N 1
ATOM 806 C CA . ASP A 1 103 ? -23.383 -1.905 22.840 1.00 89.25 103 ASP A CA 1
ATOM 807 C C . ASP A 1 103 ? -23.851 -2.063 21.377 1.00 89.25 103 ASP A C 1
ATOM 809 O O . ASP A 1 103 ? -25.044 -2.197 21.114 1.00 89.25 103 ASP A O 1
ATOM 813 N N . CYS A 1 104 ? -22.918 -2.039 20.416 1.00 86.25 104 CYS A N 1
ATOM 814 C CA . CYS A 1 104 ? -23.161 -2.040 18.970 1.00 86.25 104 CYS A CA 1
ATOM 815 C C . CYS A 1 104 ? -23.865 -0.784 18.421 1.00 86.25 104 CYS A C 1
ATOM 817 O O . CYS A 1 104 ? -24.153 -0.730 17.217 1.00 86.25 104 CYS A O 1
ATOM 819 N N . SER A 1 105 ? -24.097 0.247 19.244 1.00 89.81 105 SER A N 1
ATOM 820 C CA . SER A 1 105 ? -24.569 1.545 18.760 1.00 89.81 105 SER A CA 1
ATOM 821 C C . SER A 1 105 ? -23.501 2.222 17.896 1.00 89.81 105 SER A C 1
ATOM 823 O O . SER A 1 105 ? -22.293 1.977 18.019 1.00 89.81 105 SER A O 1
ATOM 825 N N . LYS A 1 106 ? -23.954 3.065 16.964 1.00 90.06 106 LYS A N 1
ATOM 826 C CA . LYS A 1 106 ? -23.095 3.725 15.977 1.00 90.06 106 LYS A CA 1
ATOM 827 C C . LYS A 1 106 ? -23.210 5.231 16.112 1.00 90.06 106 LYS A C 1
ATOM 829 O O . LYS A 1 106 ? -24.315 5.769 16.132 1.00 90.06 106 LYS A O 1
ATOM 834 N N . LYS A 1 107 ? -22.067 5.912 16.147 1.00 90.50 107 LYS A N 1
ATOM 835 C CA . LYS A 1 107 ? -21.990 7.370 16.004 1.00 90.50 107 LYS A CA 1
ATOM 836 C C . LYS A 1 107 ? -21.388 7.693 14.645 1.00 90.50 107 LYS A C 1
ATOM 838 O O . LYS A 1 107 ? -20.396 7.086 14.250 1.00 90.50 107 LYS A O 1
ATOM 843 N N . TYR A 1 108 ? -21.978 8.664 13.962 1.00 89.56 108 TYR A N 1
ATOM 844 C CA . TYR A 1 108 ? -21.567 9.082 12.628 1.00 89.56 108 TYR A CA 1
ATOM 845 C C . TYR A 1 108 ? -21.023 10.505 12.657 1.00 89.56 108 TYR A C 1
ATOM 847 O O . TYR A 1 108 ? -21.578 11.367 13.344 1.00 89.56 108 TYR A O 1
ATOM 855 N N . LEU A 1 109 ? -19.959 10.739 11.894 1.00 87.81 109 LEU A N 1
ATOM 856 C CA . LEU A 1 109 ? -19.421 12.066 11.626 1.00 87.81 109 LEU A CA 1
ATOM 857 C C . LEU A 1 109 ? -19.327 12.257 10.117 1.00 87.81 109 LEU A C 1
ATOM 859 O O . LEU A 1 109 ? -18.761 11.425 9.400 1.00 87.81 109 LEU A O 1
ATOM 863 N N . LYS A 1 110 ? -19.909 13.349 9.625 1.00 84.38 110 LYS A N 1
ATOM 864 C CA . LYS A 1 110 ? -19.857 13.688 8.206 1.00 84.38 110 LYS A CA 1
ATOM 865 C C . LYS A 1 110 ? -18.430 14.104 7.860 1.00 84.38 110 LYS A C 1
ATOM 867 O O . LYS A 1 110 ? -17.855 14.924 8.558 1.00 84.38 110 LYS A O 1
ATOM 872 N N . THR A 1 111 ? -17.873 13.551 6.790 1.00 81.00 111 THR A N 1
ATOM 873 C CA . THR A 1 111 ? -16.531 13.910 6.319 1.00 81.00 111 THR A CA 1
ATOM 874 C C . THR A 1 111 ? -16.512 14.004 4.796 1.00 81.00 111 THR A C 1
ATOM 876 O O . THR A 1 111 ? -17.478 13.652 4.110 1.00 81.00 111 THR A O 1
ATOM 879 N N . ASN A 1 112 ? -15.404 14.509 4.271 1.00 79.88 112 ASN A N 1
ATOM 880 C CA . ASN A 1 112 ? -15.115 14.540 2.850 1.00 79.88 112 ASN A CA 1
ATOM 881 C C . ASN A 1 112 ? -14.302 13.303 2.440 1.00 79.88 112 ASN A C 1
ATOM 883 O O . ASN A 1 112 ? -13.993 12.418 3.233 1.00 79.88 112 ASN A O 1
ATOM 887 N N . SER A 1 113 ? -13.948 13.220 1.154 1.00 83.06 113 SER A N 1
ATOM 888 C CA . SER A 1 113 ? -13.099 12.119 0.668 1.00 83.06 113 SER A CA 1
ATOM 889 C C . SER A 1 113 ? -11.654 12.226 1.167 1.00 83.06 113 SER A C 1
ATOM 891 O O . SER A 1 113 ? -10.965 11.216 1.189 1.00 83.06 113 SER A O 1
ATOM 893 N N . LEU A 1 114 ? -11.207 13.418 1.573 1.00 87.19 114 LEU A N 1
ATOM 894 C CA . LEU A 1 114 ? -9.936 13.662 2.253 1.00 87.19 114 LEU A CA 1
ATOM 895 C C . LEU A 1 114 ? -10.238 14.034 3.705 1.00 87.19 114 LEU A C 1
ATOM 897 O O . LEU A 1 114 ? -11.009 14.966 3.938 1.00 87.19 114 LEU A O 1
ATOM 901 N N . ILE A 1 115 ? -9.633 13.315 4.648 1.00 90.19 115 ILE A N 1
ATOM 902 C CA . ILE A 1 115 ? -9.818 13.547 6.079 1.00 90.19 115 ILE A CA 1
ATOM 903 C C . ILE A 1 115 ? -8.978 14.749 6.501 1.00 90.19 115 ILE A C 1
ATOM 905 O O . ILE A 1 115 ? -7.748 14.733 6.419 1.00 90.19 115 ILE A O 1
ATOM 909 N N . SER A 1 116 ? -9.658 15.800 6.943 1.00 88.25 116 SER A N 1
ATOM 910 C CA . SER A 1 116 ? -9.039 17.042 7.401 1.00 88.25 116 SER A CA 1
ATOM 911 C C . SER A 1 116 ? -8.680 16.988 8.892 1.00 88.25 116 SER A C 1
ATOM 913 O O . SER A 1 116 ? -9.153 16.133 9.640 1.00 88.25 116 SER A O 1
ATOM 915 N N . LEU A 1 117 ? -7.871 17.941 9.368 1.00 87.38 117 LEU A N 1
ATOM 916 C CA . LEU A 1 117 ? -7.573 18.059 10.801 1.00 87.38 117 LEU A CA 1
ATOM 917 C C . LEU A 1 117 ? -8.815 18.399 11.637 1.00 87.38 117 LEU A C 1
ATOM 919 O O . LEU A 1 117 ? -8.903 17.955 12.779 1.00 87.38 117 LEU A O 1
ATOM 923 N N . SER A 1 118 ? -9.781 19.144 11.088 1.00 89.19 118 SER A N 1
ATOM 924 C CA . SER A 1 118 ? -11.047 19.410 11.779 1.00 89.19 118 SER A CA 1
ATOM 925 C C . SER A 1 118 ? -11.879 18.138 11.937 1.00 89.19 118 SER A C 1
ATOM 927 O O . SER A 1 118 ? -12.441 17.925 13.008 1.00 89.19 118 SER A O 1
ATOM 929 N N . ASP A 1 119 ? -11.878 17.249 10.935 1.00 91.44 119 ASP A N 1
ATOM 930 C CA . ASP A 1 119 ? -12.546 15.944 11.044 1.00 91.44 119 ASP A CA 1
ATOM 931 C C . ASP A 1 119 ? -11.909 15.093 12.153 1.00 91.44 119 ASP A C 1
ATOM 933 O O . ASP A 1 119 ? -12.611 14.430 12.914 1.00 91.44 119 ASP A O 1
ATOM 937 N N . ILE A 1 120 ? -10.575 15.141 12.284 1.00 92.81 120 ILE A N 1
ATOM 938 C CA . ILE A 1 120 ? -9.850 14.467 13.371 1.00 92.81 120 ILE A CA 1
ATOM 939 C C . ILE A 1 120 ? -10.194 15.068 14.734 1.00 92.81 120 ILE A C 1
ATOM 941 O O . ILE A 1 120 ? -10.383 14.323 15.692 1.00 92.81 120 ILE A O 1
ATOM 945 N N . GLN A 1 121 ? -10.303 16.391 14.846 1.00 92.06 121 GLN A N 1
ATOM 946 C CA . GLN A 1 121 ? -10.707 17.034 16.099 1.00 92.06 121 GLN A CA 1
ATOM 947 C C . GLN A 1 121 ? -12.137 16.655 16.496 1.00 92.06 121 GLN A C 1
ATOM 949 O O . GLN A 1 121 ? -12.384 16.331 17.657 1.00 92.06 121 GLN A O 1
ATOM 954 N N . GLU A 1 122 ? -13.070 16.638 15.542 1.00 92.44 122 GLU A N 1
ATOM 955 C CA . GLU A 1 122 ? -14.442 16.205 15.809 1.00 92.44 122 GLU A CA 1
ATOM 956 C C . GLU A 1 122 ? -14.494 14.723 16.205 1.00 92.44 122 GLU A C 1
ATOM 958 O O . GLU A 1 122 ? -15.188 14.360 17.157 1.00 92.44 122 GLU A O 1
ATOM 963 N N . LEU A 1 123 ? -13.719 13.878 15.518 1.00 92.75 123 LEU A N 1
ATOM 964 C CA . LEU A 1 123 ? -13.540 12.470 15.863 1.00 92.75 123 LEU A CA 1
ATOM 965 C C . LEU A 1 123 ? -13.068 12.321 17.312 1.00 92.75 123 LEU A C 1
ATOM 967 O O . LEU A 1 123 ? -13.722 11.623 18.084 1.00 92.75 123 LEU A O 1
ATOM 971 N N . ILE A 1 124 ? -11.992 13.013 17.688 1.00 93.06 124 ILE A N 1
ATOM 972 C CA . ILE A 1 124 ? -11.430 12.993 19.044 1.00 93.06 124 ILE A CA 1
ATOM 973 C C . ILE A 1 124 ? -12.487 13.374 20.086 1.00 93.06 124 ILE A C 1
ATOM 975 O O . ILE A 1 124 ? -12.680 12.638 21.048 1.00 93.06 124 ILE A O 1
ATOM 979 N N . ASN A 1 125 ? -13.248 14.446 19.853 1.00 92.62 125 ASN A N 1
ATOM 980 C CA . ASN A 1 125 ? -14.286 14.904 20.783 1.00 92.62 125 ASN A CA 1
ATOM 981 C C . ASN A 1 125 ? -15.424 13.887 20.996 1.00 92.62 125 ASN A C 1
ATOM 983 O O . ASN A 1 125 ? -16.163 13.985 21.975 1.00 92.62 125 ASN A O 1
ATOM 987 N N . ARG A 1 126 ? -15.603 12.928 20.078 1.00 91.25 126 ARG A N 1
ATOM 988 C CA . ARG A 1 126 ? -16.626 11.875 20.180 1.00 91.25 126 ARG A CA 1
ATOM 989 C C . ARG A 1 126 ? -16.082 10.533 20.670 1.00 91.25 126 ARG A C 1
ATOM 991 O O . ARG A 1 126 ? -16.894 9.644 20.962 1.00 91.25 126 ARG A O 1
ATOM 998 N N . LEU A 1 127 ? -14.758 10.376 20.739 1.00 92.62 127 LEU A N 1
ATOM 999 C CA . LEU A 1 127 ? -14.118 9.180 21.272 1.00 92.62 127 LEU A CA 1
ATOM 1000 C C . LEU A 1 127 ? -14.318 9.090 22.783 1.00 92.62 127 LEU A C 1
ATOM 1002 O O . LEU A 1 127 ? -14.310 10.075 23.511 1.00 92.62 127 LEU A O 1
ATOM 1006 N N . ASN A 1 128 ? -14.532 7.868 23.247 1.00 92.44 128 ASN A N 1
ATOM 1007 C CA . ASN A 1 128 ? -14.716 7.543 24.653 1.00 92.44 128 ASN A CA 1
ATOM 1008 C C . ASN A 1 128 ? -14.349 6.066 24.888 1.00 92.44 128 ASN A C 1
ATOM 1010 O O . ASN A 1 128 ? -14.085 5.318 23.944 1.00 92.44 128 ASN A O 1
ATOM 1014 N N . GLU A 1 129 ? -14.372 5.623 26.144 1.00 90.81 129 GLU A N 1
ATOM 1015 C CA . GLU A 1 129 ? -14.023 4.245 26.527 1.00 90.81 129 GLU A CA 1
ATOM 1016 C C . GLU A 1 129 ? -14.953 3.176 25.925 1.00 90.81 129 GLU A C 1
ATOM 1018 O O . GLU A 1 129 ? -14.543 2.026 25.710 1.00 90.81 129 GLU A O 1
ATOM 1023 N N . GLU A 1 130 ? -16.188 3.569 25.609 1.00 91.94 130 GLU A N 1
ATOM 1024 C CA . GLU A 1 130 ? -17.201 2.735 24.963 1.00 91.94 130 GLU A CA 1
ATOM 1025 C C . GLU A 1 130 ? -16.923 2.496 23.480 1.00 91.94 130 GLU A C 1
ATOM 1027 O O . GLU A 1 130 ? -17.427 1.536 22.904 1.00 91.94 130 GLU A O 1
ATOM 1032 N N . THR A 1 131 ? -16.071 3.299 22.849 1.00 92.25 131 THR A N 1
ATOM 1033 C CA . THR A 1 131 ? -15.725 3.113 21.441 1.00 92.25 131 THR A CA 1
ATOM 1034 C C . THR A 1 131 ? -14.850 1.873 21.281 1.00 92.25 131 THR A C 1
ATOM 1036 O O . THR A 1 131 ? -13.789 1.776 21.891 1.00 92.25 131 THR A O 1
ATOM 1039 N N . GLN A 1 132 ? -15.265 0.905 20.465 1.00 89.44 132 GLN A N 1
ATOM 1040 C CA . GLN A 1 132 ? -14.488 -0.307 20.163 1.00 89.44 132 GLN A CA 1
ATOM 1041 C C . GLN A 1 132 ? -13.760 -0.221 18.822 1.00 89.44 132 GLN A C 1
ATOM 1043 O O . GLN A 1 132 ? -12.665 -0.768 18.665 1.00 89.44 132 GLN A O 1
ATOM 1048 N N . LEU A 1 133 ? -14.381 0.449 17.854 1.00 92.12 133 LEU A N 1
ATOM 1049 C CA . LEU A 1 133 ? -13.952 0.431 16.467 1.00 92.12 133 LEU A CA 1
ATOM 1050 C C . LEU A 1 133 ? -14.205 1.789 15.816 1.00 92.12 133 LEU A C 1
ATOM 1052 O O . LEU A 1 133 ? -15.270 2.384 15.987 1.00 92.12 133 LEU A O 1
ATOM 1056 N N . ILE A 1 134 ? -13.210 2.253 15.063 1.00 94.19 134 ILE A N 1
ATOM 1057 C CA . ILE A 1 134 ? -13.220 3.520 14.335 1.00 94.19 134 ILE A CA 1
ATOM 1058 C C . ILE A 1 134 ? -13.052 3.207 12.853 1.00 94.19 134 ILE A C 1
ATOM 1060 O O . ILE A 1 134 ? -12.015 2.692 12.445 1.00 94.19 134 ILE A O 1
ATOM 1064 N N . PHE A 1 135 ? -14.057 3.511 12.042 1.00 93.62 135 PHE A N 1
ATOM 1065 C CA . PHE A 1 135 ? -13.986 3.388 10.592 1.00 93.62 135 PHE A CA 1
ATOM 1066 C C . PHE A 1 135 ? -13.809 4.763 9.950 1.00 93.62 135 PHE A C 1
ATOM 1068 O O . PHE A 1 135 ? -14.618 5.663 10.181 1.00 93.62 135 PHE A O 1
ATOM 1075 N N . ILE A 1 136 ? -12.762 4.909 9.137 1.00 93.38 136 ILE A N 1
ATOM 1076 C CA . ILE A 1 136 ? -12.391 6.152 8.455 1.00 93.38 136 ILE A CA 1
ATOM 1077 C C . ILE A 1 136 ? -12.440 5.903 6.939 1.00 93.38 136 ILE A C 1
ATOM 1079 O O . ILE A 1 136 ? -11.516 5.294 6.405 1.00 93.38 136 ILE A O 1
ATOM 1083 N N . PRO A 1 137 ? -13.493 6.345 6.225 1.00 89.44 137 PRO A N 1
ATOM 1084 C CA . PRO A 1 137 ? -13.701 5.997 4.815 1.00 89.44 137 PRO A CA 1
ATOM 1085 C C . PRO A 1 137 ? -12.865 6.818 3.822 1.00 89.44 137 PRO A C 1
ATOM 1087 O O . PRO A 1 137 ? -12.763 6.439 2.659 1.00 89.44 137 PRO A O 1
ATOM 1090 N N . GLY A 1 138 ? -12.320 7.963 4.236 1.00 88.44 138 GLY A N 1
ATOM 1091 C CA . GLY A 1 138 ? -11.577 8.877 3.366 1.00 88.44 138 GLY A CA 1
ATOM 1092 C C . GLY A 1 138 ? -10.085 8.559 3.262 1.00 88.44 138 GLY A C 1
ATOM 1093 O O . GLY A 1 138 ? -9.583 7.633 3.898 1.00 88.44 138 GLY A O 1
ATOM 1094 N N . VAL A 1 139 ? -9.378 9.339 2.446 1.00 89.75 139 VAL A N 1
ATOM 1095 C CA . VAL A 1 139 ? -7.915 9.414 2.426 1.00 89.75 139 VAL A CA 1
ATOM 1096 C C . VAL A 1 139 ? -7.468 10.021 3.746 1.00 89.75 139 VAL A C 1
ATOM 1098 O O . VAL A 1 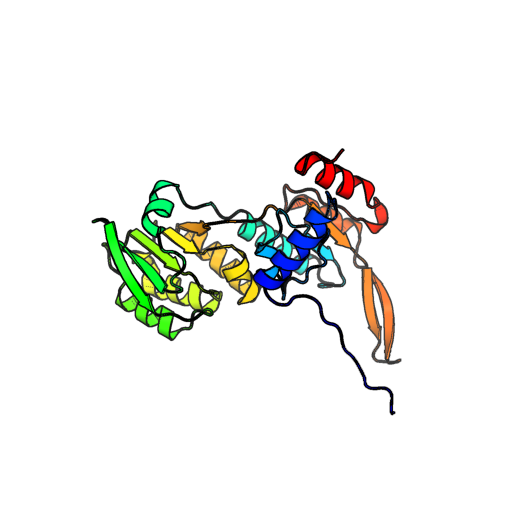139 ? -7.832 11.153 4.066 1.00 89.75 139 VAL A O 1
ATOM 1101 N N . LEU A 1 140 ? -6.701 9.260 4.513 1.00 91.44 140 LEU A N 1
ATOM 1102 C CA . LEU A 1 140 ? -6.194 9.657 5.814 1.00 91.44 140 LEU A CA 1
ATOM 1103 C C . LEU A 1 140 ? -4.696 9.922 5.674 1.00 91.44 140 LEU A C 1
ATOM 1105 O O . LEU A 1 140 ? -3.924 9.014 5.386 1.00 91.44 140 LEU A O 1
ATOM 1109 N N . THR A 1 141 ? -4.284 11.172 5.850 1.00 91.00 141 THR A N 1
ATOM 1110 C CA . THR A 1 141 ? -2.862 11.525 5.792 1.00 91.00 141 THR A CA 1
ATOM 1111 C C . THR A 1 141 ? -2.131 11.005 7.029 1.00 91.00 141 THR A C 1
ATOM 1113 O O . THR A 1 141 ? -2.727 10.795 8.093 1.00 91.00 141 THR A O 1
ATOM 1116 N N . GLU A 1 142 ? -0.819 10.832 6.924 1.00 90.44 142 GLU A N 1
ATOM 1117 C CA . GLU A 1 142 ? 0.053 10.512 8.050 1.00 90.44 142 GLU A CA 1
ATOM 1118 C C . GLU A 1 142 ? -0.030 11.566 9.149 1.00 90.44 142 GLU A C 1
ATOM 1120 O O . GLU A 1 142 ? -0.003 11.224 10.330 1.00 90.44 142 GLU A O 1
ATOM 1125 N N . PHE A 1 143 ? -0.185 12.837 8.770 1.00 90.88 143 PHE A N 1
ATOM 1126 C CA . PHE A 1 143 ? -0.348 13.934 9.720 1.00 90.88 143 PHE A CA 1
ATOM 1127 C C . PHE A 1 143 ? -1.628 13.770 10.546 1.00 90.88 143 PHE A C 1
ATOM 1129 O O . PHE A 1 143 ? -1.575 13.800 11.775 1.00 90.88 143 PHE A O 1
ATOM 1136 N N . ALA A 1 144 ? -2.761 13.533 9.880 1.00 92.38 144 ALA A N 1
ATOM 1137 C CA . ALA A 1 144 ? -4.056 13.329 10.523 1.00 92.38 144 ALA A CA 1
ATOM 1138 C C . ALA A 1 144 ? -4.065 12.072 11.411 1.00 92.38 144 ALA A C 1
ATOM 1140 O O . ALA A 1 144 ? -4.539 12.110 12.549 1.00 92.38 144 ALA A O 1
ATOM 1141 N N . LEU A 1 145 ? -3.479 10.974 10.925 1.00 92.56 145 LEU A N 1
ATOM 1142 C CA . LEU A 1 145 ? -3.339 9.732 11.684 1.00 92.56 145 LEU A CA 1
ATOM 1143 C C . LEU A 1 145 ? -2.458 9.921 12.929 1.00 92.56 145 LEU A C 1
ATOM 1145 O O . LEU A 1 145 ? -2.826 9.489 14.020 1.00 92.56 145 LEU A O 1
ATOM 1149 N N . ASN A 1 146 ? -1.311 10.586 12.789 1.00 92.06 146 ASN A N 1
ATOM 1150 C CA . ASN A 1 146 ? -0.395 10.842 13.898 1.00 92.06 146 ASN A CA 1
ATOM 1151 C C . ASN A 1 146 ? -0.995 11.806 14.936 1.00 92.06 146 ASN A C 1
ATOM 1153 O O . ASN A 1 146 ? -0.767 11.604 16.127 1.00 92.06 146 ASN A O 1
ATOM 1157 N N . GLU A 1 147 ? -1.786 12.800 14.521 1.00 93.25 147 GLU A N 1
ATOM 1158 C CA . GLU A 1 147 ? -2.537 13.671 15.440 1.00 93.25 147 GLU A CA 1
ATOM 1159 C C . GLU A 1 147 ? -3.581 12.890 16.249 1.00 93.25 147 GLU A C 1
ATOM 1161 O O . GLU A 1 147 ? -3.610 13.005 17.477 1.00 93.25 147 GLU A O 1
ATOM 1166 N N . LEU A 1 148 ? -4.376 12.040 15.585 1.00 92.88 148 LEU A N 1
ATOM 1167 C CA . LEU A 1 148 ? -5.338 11.153 16.248 1.00 92.88 148 LEU A CA 1
ATOM 1168 C C . LEU A 1 148 ? -4.649 10.274 17.300 1.00 92.88 148 LEU A C 1
ATOM 1170 O O . LEU A 1 148 ? -5.082 10.214 18.451 1.00 92.88 148 LEU A O 1
ATOM 1174 N N . ILE A 1 149 ? -3.541 9.633 16.919 1.00 91.75 149 ILE A N 1
ATOM 1175 C CA . ILE A 1 149 ? -2.780 8.762 17.819 1.00 91.75 149 ILE A CA 1
ATOM 1176 C C . ILE A 1 149 ? -2.232 9.551 18.999 1.00 91.75 149 ILE A C 1
ATOM 1178 O O . ILE A 1 149 ? -2.421 9.125 20.130 1.00 91.75 149 ILE A O 1
ATOM 1182 N N . LYS A 1 150 ? -1.558 10.684 18.760 1.00 90.94 150 LYS A N 1
ATOM 1183 C CA . LYS A 1 150 ? -0.913 11.475 19.820 1.00 90.94 150 LYS A CA 1
ATOM 1184 C C . LYS A 1 150 ? -1.895 11.943 20.885 1.00 90.94 150 LYS A C 1
ATOM 1186 O O . LYS A 1 150 ? -1.547 11.911 22.063 1.00 90.94 150 LYS A O 1
ATOM 1191 N N . LYS A 1 151 ? -3.080 12.402 20.479 1.00 90.44 151 LYS A N 1
ATOM 1192 C CA . LYS A 1 151 ? -4.070 12.951 21.412 1.00 90.44 151 LYS A CA 1
ATOM 1193 C C . LYS A 1 151 ? -4.795 11.861 22.194 1.00 90.44 151 LYS A C 1
ATOM 1195 O O . LYS A 1 151 ? -5.012 12.034 23.386 1.00 90.44 151 LYS A O 1
ATOM 1200 N N . GLU A 1 152 ? -5.058 10.715 21.566 1.00 88.75 152 GLU A N 1
ATOM 1201 C CA . GLU A 1 152 ? -5.916 9.671 22.138 1.00 88.75 152 GLU A CA 1
ATOM 1202 C C . GLU A 1 152 ? -5.217 8.322 22.355 1.00 88.75 152 GLU A C 1
ATOM 1204 O O . GLU A 1 152 ? -5.862 7.274 22.375 1.00 88.75 152 GLU A O 1
ATOM 1209 N N . VAL A 1 153 ? -3.894 8.320 22.577 1.00 86.50 153 VAL A N 1
ATOM 1210 C CA . VAL A 1 153 ? -3.088 7.093 22.780 1.00 86.50 153 VAL A CA 1
ATOM 1211 C C . VAL A 1 153 ? -3.754 6.111 23.751 1.00 86.50 153 VAL A C 1
ATOM 1213 O O . VAL A 1 153 ? -3.793 4.909 23.489 1.00 86.50 153 VAL A O 1
ATOM 1216 N N . LYS A 1 154 ? -4.273 6.613 24.881 1.00 87.12 154 LYS A N 1
ATOM 1217 C CA . LYS A 1 154 ? -4.889 5.785 25.929 1.00 87.12 154 LYS A CA 1
ATOM 1218 C C . LYS A 1 154 ? -6.179 5.120 25.452 1.00 87.12 154 LYS A C 1
ATOM 1220 O O . LYS A 1 154 ? -6.354 3.932 25.699 1.00 87.12 154 LYS A O 1
ATOM 1225 N N . LEU A 1 155 ? -7.048 5.866 24.767 1.00 87.94 155 LEU A N 1
ATOM 1226 C CA . LEU A 1 155 ? -8.324 5.351 24.270 1.00 87.94 155 LEU A CA 1
ATOM 1227 C C . LEU A 1 155 ? -8.143 4.413 23.079 1.00 87.94 155 LEU A C 1
ATOM 1229 O O . LEU A 1 155 ? -8.918 3.473 22.938 1.00 87.94 155 LEU A O 1
ATOM 1233 N N . LEU A 1 156 ? -7.134 4.658 22.238 1.00 89.25 156 LEU A N 1
ATOM 1234 C CA . LEU A 1 156 ? -6.880 3.899 21.010 1.00 89.25 156 LEU A CA 1
ATOM 1235 C C . LEU A 1 156 ? -6.111 2.598 21.236 1.00 89.25 156 LEU A C 1
ATOM 1237 O O . LEU A 1 156 ? -6.116 1.731 20.358 1.00 89.25 156 LEU A O 1
ATOM 1241 N N . LYS A 1 157 ? -5.442 2.447 22.384 1.00 88.31 157 LYS A N 1
ATOM 1242 C CA . LYS A 1 157 ? -4.718 1.222 22.729 1.00 88.31 157 LYS A CA 1
ATOM 1243 C C . LYS A 1 157 ? -5.651 0.013 22.604 1.00 88.31 157 LYS A C 1
ATOM 1245 O O . LYS A 1 157 ? -6.738 0.004 23.173 1.00 88.31 157 LYS A O 1
ATOM 1250 N N . GLU A 1 158 ? -5.223 -0.990 21.837 1.00 85.50 158 GLU A N 1
ATOM 1251 C CA . GLU A 1 158 ? -5.963 -2.233 21.554 1.00 85.50 158 GLU A CA 1
ATOM 1252 C C . GLU A 1 158 ? -7.292 -2.056 20.786 1.00 85.50 158 GLU A C 1
ATOM 1254 O O . GLU A 1 158 ? -7.985 -3.040 20.514 1.00 85.50 158 GLU A O 1
ATOM 1259 N N . LYS A 1 159 ? -7.637 -0.836 20.349 1.00 87.25 159 LYS A N 1
ATOM 1260 C CA . LYS A 1 159 ? -8.800 -0.573 19.486 1.00 87.25 159 LYS A CA 1
ATOM 1261 C C . LYS A 1 159 ? -8.483 -0.825 18.017 1.00 87.25 159 LYS A C 1
ATOM 1263 O O . LYS A 1 159 ? -7.330 -0.754 17.587 1.00 87.25 159 LYS A O 1
ATOM 1268 N N . ASN A 1 160 ? -9.538 -1.066 17.238 1.00 91.19 160 ASN A N 1
ATOM 1269 C CA . ASN A 1 160 ? -9.447 -1.216 15.789 1.00 91.19 160 ASN A CA 1
ATOM 1270 C C . ASN A 1 160 ? -9.675 0.130 15.085 1.00 91.19 160 ASN A C 1
ATOM 1272 O O . ASN A 1 160 ? -10.758 0.708 15.193 1.00 91.19 160 ASN A O 1
ATOM 1276 N N . ILE A 1 161 ? -8.683 0.587 14.322 1.00 94.75 161 ILE A N 1
ATOM 1277 C CA . ILE A 1 161 ? -8.837 1.648 13.320 1.00 94.75 161 ILE A CA 1
ATOM 1278 C C . ILE A 1 161 ? -8.932 0.961 11.962 1.00 94.75 161 ILE A C 1
ATOM 1280 O O . ILE A 1 161 ? -8.035 0.212 11.583 1.00 94.75 161 ILE A O 1
ATOM 1284 N N . ILE A 1 162 ? -10.017 1.193 11.234 1.00 94.12 162 ILE A N 1
ATOM 1285 C CA . ILE A 1 162 ? -10.278 0.557 9.946 1.00 94.12 162 ILE A CA 1
ATOM 1286 C C . ILE A 1 162 ? -10.323 1.606 8.853 1.00 94.12 162 ILE A C 1
ATOM 1288 O O . ILE A 1 162 ? -11.056 2.591 8.947 1.00 94.12 162 ILE A O 1
ATOM 1292 N N . ILE A 1 163 ? -9.594 1.326 7.783 1.00 92.94 163 ILE A N 1
ATOM 1293 C CA . ILE A 1 163 ? -9.644 2.068 6.524 1.00 92.94 163 ILE A CA 1
ATOM 1294 C C . ILE A 1 163 ? -10.165 1.156 5.399 1.00 92.94 163 ILE A C 1
ATOM 1296 O O . ILE A 1 163 ? -10.037 -0.069 5.493 1.00 92.94 163 ILE A O 1
ATOM 1300 N N . PRO A 1 164 ? -10.744 1.697 4.314 1.00 90.31 164 PRO A N 1
ATOM 1301 C CA . PRO A 1 164 ? -11.236 0.877 3.211 1.00 90.31 164 PRO A CA 1
ATOM 1302 C C . PRO A 1 164 ? -10.142 0.042 2.550 1.00 90.31 164 PRO A C 1
ATOM 1304 O O . PRO A 1 164 ? -10.327 -1.154 2.328 1.00 90.31 164 PRO A O 1
ATOM 1307 N N . ASN A 1 165 ? -9.007 0.671 2.252 1.00 90.69 165 ASN A N 1
ATOM 1308 C CA . ASN A 1 165 ? -7.896 0.069 1.531 1.00 90.69 165 ASN A CA 1
ATOM 1309 C C . ASN A 1 165 ? -6.579 0.760 1.915 1.00 90.69 165 ASN A C 1
ATOM 1311 O O . ASN A 1 165 ? -6.606 1.960 2.205 1.00 90.69 165 ASN A O 1
ATOM 1315 N N . PRO A 1 166 ? -5.437 0.052 1.904 1.00 91.38 166 PRO A N 1
ATOM 1316 C CA . PRO A 1 166 ? -4.151 0.664 2.224 1.00 91.38 166 PRO A CA 1
ATOM 1317 C C . PRO A 1 166 ? -3.777 1.897 1.375 1.00 91.38 166 PRO A C 1
ATOM 1319 O O . PRO A 1 166 ? -3.117 2.809 1.878 1.00 91.38 166 PRO A O 1
ATOM 1322 N N . THR A 1 167 ? -4.270 2.015 0.138 1.00 88.88 167 THR A N 1
ATOM 1323 C CA . THR A 1 167 ? -4.080 3.211 -0.710 1.00 88.88 167 THR A CA 1
ATOM 1324 C C . THR A 1 167 ? -4.610 4.507 -0.090 1.00 88.88 167 THR A C 1
ATOM 1326 O O . THR A 1 167 ? -4.076 5.578 -0.378 1.00 88.88 167 THR A O 1
ATOM 1329 N N . HIS A 1 168 ? -5.613 4.426 0.795 1.00 89.50 168 HIS A N 1
ATOM 1330 C CA . HIS A 1 168 ? -6.171 5.584 1.501 1.00 89.50 168 HIS A CA 1
ATOM 1331 C C . HIS A 1 168 ? -5.165 6.235 2.456 1.00 89.50 168 HIS A C 1
ATOM 1333 O O . HIS A 1 168 ? -5.329 7.405 2.785 1.00 89.50 168 HIS A O 1
ATOM 1339 N N . LEU A 1 169 ? -4.134 5.504 2.886 1.00 90.25 169 LEU A N 1
ATOM 1340 C CA . LEU A 1 169 ? -3.006 6.072 3.623 1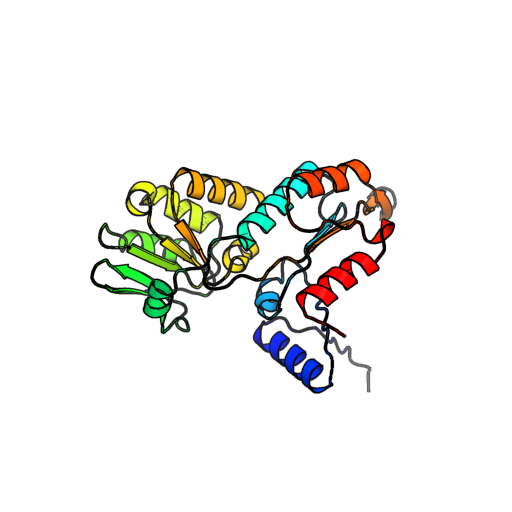.00 90.25 169 LEU A CA 1
ATOM 1341 C C . LEU A 1 169 ? -1.875 6.493 2.683 1.00 90.25 169 LEU A C 1
ATOM 1343 O O . LEU A 1 169 ? -1.268 7.540 2.887 1.00 90.25 169 LEU A O 1
ATOM 1347 N N . LEU A 1 170 ? -1.603 5.699 1.644 1.00 88.88 170 LEU A N 1
ATOM 1348 C CA . LEU A 1 170 ? -0.449 5.904 0.765 1.00 88.88 170 LEU A CA 1
ATOM 1349 C C . LEU A 1 170 ? -0.507 7.223 -0.021 1.00 88.88 170 LEU A C 1
ATOM 1351 O O . LEU A 1 170 ? 0.491 7.924 -0.118 1.00 88.88 170 LEU A O 1
ATOM 1355 N N . VAL A 1 171 ? -1.669 7.565 -0.584 1.00 85.25 171 VAL A N 1
ATOM 1356 C CA . VAL A 1 171 ? -1.814 8.694 -1.530 1.00 85.25 171 VAL A CA 1
ATOM 1357 C C . VAL A 1 171 ? -1.643 10.051 -0.854 1.00 85.25 171 VAL A C 1
ATOM 1359 O O . VAL A 1 171 ? -1.140 10.991 -1.461 1.00 85.25 171 VAL A O 1
ATOM 1362 N N . GLY A 1 172 ? -2.100 10.162 0.391 1.00 77.19 172 GLY A N 1
ATOM 1363 C CA . GLY A 1 172 ? -2.127 11.423 1.125 1.00 77.19 172 GLY A CA 1
ATOM 1364 C C . GLY A 1 172 ? -0.872 11.707 1.941 1.00 77.19 172 GLY A C 1
ATOM 1365 O O . GLY A 1 172 ? -0.866 12.704 2.655 1.00 77.19 172 GLY A O 1
ATOM 1366 N N . SER A 1 173 ? 0.143 10.842 1.886 1.00 83.31 173 SER A N 1
ATOM 1367 C CA . SER A 1 173 ? 1.198 10.824 2.897 1.00 83.31 173 SER A CA 1
ATOM 1368 C C . SER A 1 173 ? 2.599 10.823 2.316 1.00 83.31 173 SER A C 1
ATOM 1370 O O . SER A 1 173 ? 2.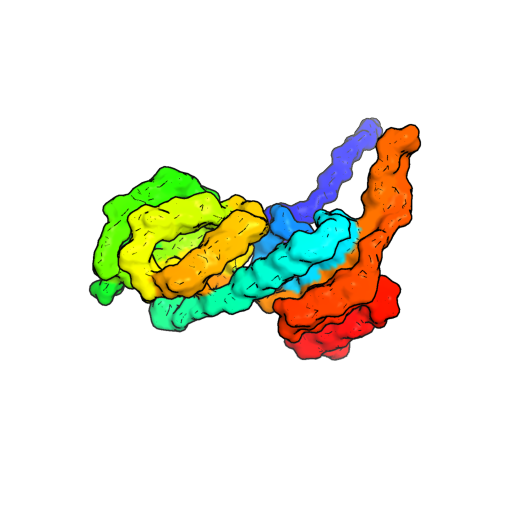875 10.200 1.290 1.00 83.31 173 SER A O 1
ATOM 1372 N N . ASN A 1 174 ? 3.530 11.439 3.039 1.00 86.94 174 ASN A N 1
ATOM 1373 C CA . ASN A 1 174 ? 4.944 11.202 2.808 1.00 86.94 174 ASN A CA 1
ATOM 1374 C C . ASN A 1 174 ? 5.334 9.804 3.314 1.00 86.94 174 ASN A C 1
ATOM 1376 O O . ASN A 1 174 ? 5.123 9.472 4.484 1.00 86.94 174 ASN A O 1
ATOM 1380 N N . THR A 1 175 ? 5.965 9.012 2.448 1.00 79.56 175 THR A N 1
ATOM 1381 C CA . THR A 1 175 ? 6.396 7.637 2.732 1.00 79.56 175 THR A CA 1
ATOM 1382 C C . THR A 1 175 ? 7.186 7.509 4.043 1.00 79.56 175 THR A C 1
ATOM 1384 O O . THR A 1 175 ? 6.916 6.610 4.839 1.00 79.56 175 THR A O 1
ATOM 1387 N N . ILE A 1 176 ? 8.140 8.416 4.306 1.00 81.44 176 ILE A N 1
ATOM 1388 C CA . ILE A 1 176 ? 8.991 8.349 5.506 1.00 81.44 176 ILE A CA 1
ATOM 1389 C C . ILE A 1 176 ? 8.159 8.610 6.766 1.00 81.44 176 ILE A C 1
ATOM 1391 O O . ILE A 1 176 ? 8.183 7.816 7.707 1.00 81.44 176 ILE A O 1
ATOM 1395 N N . PHE A 1 177 ? 7.401 9.706 6.789 1.00 86.19 177 PHE A N 1
ATOM 1396 C CA . PHE A 1 177 ? 6.633 10.095 7.976 1.00 86.19 177 PHE A CA 1
ATOM 1397 C C . PHE A 1 177 ? 5.493 9.119 8.281 1.00 86.19 177 PHE A C 1
ATOM 1399 O O . PHE A 1 177 ? 5.177 8.863 9.451 1.00 86.19 177 PHE A O 1
ATOM 1406 N N . LEU A 1 178 ? 4.896 8.527 7.247 1.00 86.69 178 LEU A N 1
ATOM 1407 C CA . LEU A 1 178 ? 3.907 7.479 7.439 1.00 86.69 178 LEU A CA 1
ATOM 1408 C C . LEU A 1 178 ? 4.539 6.215 8.023 1.00 86.69 178 LEU A C 1
ATOM 1410 O O . LEU A 1 178 ? 3.964 5.639 8.945 1.00 86.69 178 LEU A O 1
ATOM 1414 N N . MET A 1 179 ? 5.741 5.828 7.588 1.00 83.94 179 MET A N 1
ATOM 1415 C CA . MET A 1 179 ? 6.458 4.693 8.176 1.00 83.94 179 MET A CA 1
ATOM 1416 C C . MET A 1 179 ? 6.706 4.886 9.679 1.00 83.94 179 MET A C 1
ATOM 1418 O O . MET A 1 179 ? 6.387 4.004 10.480 1.00 83.94 179 MET A O 1
ATOM 1422 N N . ASP A 1 180 ? 7.173 6.067 10.089 1.00 88.31 180 ASP A N 1
ATOM 1423 C CA . ASP A 1 180 ? 7.344 6.395 11.511 1.00 88.31 180 ASP A CA 1
ATOM 1424 C C . ASP A 1 180 ? 6.024 6.302 12.285 1.00 88.31 180 ASP A C 1
ATOM 1426 O O . ASP A 1 180 ? 5.983 5.839 13.430 1.00 88.31 180 ASP A O 1
ATOM 1430 N N . THR A 1 181 ? 4.927 6.731 11.661 1.00 89.75 181 THR A N 1
ATOM 1431 C CA . THR A 1 181 ? 3.583 6.667 12.245 1.00 89.75 181 THR A CA 1
ATOM 1432 C C . THR A 1 181 ? 3.115 5.220 12.407 1.00 89.75 181 THR A C 1
ATOM 1434 O O . THR A 1 181 ? 2.649 4.848 13.485 1.00 89.75 181 THR A O 1
ATOM 1437 N N . LEU A 1 182 ? 3.313 4.365 11.403 1.00 89.00 182 LEU A N 1
ATOM 1438 C CA . LEU A 1 182 ? 2.967 2.943 11.473 1.00 89.00 182 LEU A CA 1
ATOM 1439 C C . LEU A 1 182 ? 3.795 2.189 12.525 1.00 89.00 182 LEU A C 1
ATOM 1441 O O . LEU A 1 182 ? 3.253 1.384 13.288 1.00 89.00 182 LEU A O 1
ATOM 1445 N N . LEU A 1 183 ? 5.093 2.487 12.643 1.00 88.31 183 LEU A N 1
ATOM 1446 C CA . LEU A 1 183 ? 5.939 1.920 13.699 1.00 88.31 183 LEU A CA 1
ATOM 1447 C C . LEU A 1 183 ? 5.449 2.321 15.098 1.00 88.31 183 LEU A C 1
ATOM 1449 O O . LEU A 1 183 ? 5.466 1.494 16.015 1.00 88.31 183 LEU A O 1
ATOM 1453 N N . LYS A 1 184 ? 4.977 3.563 15.273 1.00 89.81 184 LYS A N 1
ATOM 1454 C CA . LYS A 1 184 ? 4.350 4.012 16.528 1.00 89.81 184 LYS A CA 1
ATOM 1455 C C . LYS A 1 184 ? 3.051 3.258 16.808 1.00 89.81 184 LYS A C 1
ATOM 1457 O O . LYS A 1 184 ? 2.906 2.751 17.915 1.00 89.81 184 LYS A O 1
ATOM 1462 N N . ILE A 1 185 ? 2.156 3.120 15.825 1.00 90.31 185 ILE A N 1
ATOM 1463 C CA . ILE A 1 185 ? 0.907 2.334 15.940 1.00 90.31 185 ILE A CA 1
ATOM 1464 C C . ILE A 1 185 ? 1.204 0.922 16.447 1.00 90.31 185 ILE A C 1
ATOM 1466 O O . ILE A 1 185 ? 0.612 0.480 17.433 1.00 90.31 185 ILE A O 1
ATOM 1470 N N . LYS A 1 186 ? 2.183 0.250 15.826 1.00 88.44 186 LYS A N 1
ATOM 1471 C CA . LYS A 1 186 ? 2.601 -1.103 16.209 1.00 88.44 186 LYS A CA 1
ATOM 1472 C C . LYS A 1 186 ? 3.126 -1.156 17.647 1.00 88.44 186 LYS A C 1
ATOM 1474 O O . LYS A 1 186 ? 2.712 -2.023 18.413 1.00 88.44 186 LYS A O 1
ATOM 1479 N N . LYS A 1 187 ? 3.995 -0.215 18.043 1.00 89.69 187 LYS A N 1
ATOM 1480 C CA . LYS A 1 187 ? 4.517 -0.115 19.424 1.00 89.69 187 LYS A CA 1
ATOM 1481 C C . LYS A 1 187 ? 3.410 0.142 20.452 1.00 89.69 187 LYS A C 1
ATOM 1483 O O . LYS A 1 187 ? 3.456 -0.410 21.547 1.00 89.69 187 LYS A O 1
ATOM 1488 N N . LEU A 1 188 ? 2.417 0.951 20.089 1.00 89.88 188 LEU A N 1
ATOM 1489 C CA . LEU A 1 188 ? 1.275 1.306 20.935 1.00 89.88 188 LEU A CA 1
ATOM 1490 C C . LEU A 1 188 ? 0.161 0.245 20.939 1.00 89.88 188 LEU A C 1
ATOM 1492 O O . LEU A 1 188 ? -0.828 0.422 21.646 1.00 89.88 188 LEU A O 1
ATOM 1496 N N . ARG A 1 189 ? 0.322 -0.861 20.193 1.00 89.56 189 ARG A N 1
ATOM 1497 C CA . ARG A 1 189 ? -0.678 -1.935 20.044 1.00 89.56 189 ARG A CA 1
ATOM 1498 C C . ARG A 1 189 ? -2.038 -1.419 19.562 1.00 89.56 189 ARG A C 1
ATOM 1500 O O . ARG A 1 189 ? -3.083 -1.887 20.006 1.00 89.56 189 ARG A O 1
ATOM 1507 N N . ILE A 1 190 ? -2.023 -0.428 18.676 1.00 91.19 190 ILE A N 1
ATOM 1508 C CA . ILE A 1 190 ? -3.223 0.051 17.989 1.00 91.19 190 ILE A CA 1
ATOM 1509 C C . ILE A 1 190 ? -3.424 -0.843 16.761 1.00 91.19 190 ILE A C 1
ATOM 1511 O O . ILE A 1 190 ? -2.491 -1.047 15.981 1.00 91.19 190 ILE A O 1
ATOM 1515 N N . ASN A 1 191 ? -4.624 -1.394 16.583 1.00 92.19 191 ASN A N 1
ATOM 1516 C CA . ASN A 1 191 ? -4.897 -2.340 15.505 1.00 92.19 191 ASN A CA 1
ATOM 1517 C C . ASN A 1 191 ? -5.371 -1.590 14.258 1.00 92.19 191 ASN A C 1
ATOM 1519 O O . ASN A 1 191 ? -6.559 -1.311 14.105 1.00 92.19 191 ASN A O 1
ATOM 1523 N N . LEU A 1 192 ? -4.446 -1.266 13.357 1.00 94.38 192 LEU A N 1
ATOM 1524 C CA . LEU A 1 192 ? -4.788 -0.733 12.041 1.00 94.38 192 LEU A CA 1
ATOM 1525 C C . LEU A 1 192 ? -5.165 -1.885 11.099 1.00 94.38 192 LEU A C 1
ATOM 1527 O O . LEU A 1 192 ? -4.350 -2.772 10.844 1.00 94.38 192 LEU A O 1
ATOM 1531 N N . LYS A 1 193 ? -6.402 -1.876 10.598 1.00 94.75 193 LYS A N 1
ATOM 1532 C CA . LYS A 1 193 ? -6.971 -2.921 9.738 1.00 94.75 193 LYS A CA 1
ATOM 1533 C C . LYS A 1 193 ? -7.541 -2.330 8.449 1.00 94.75 193 LYS A C 1
ATOM 1535 O O . LYS A 1 193 ? -7.868 -1.145 8.378 1.00 94.75 193 LYS A O 1
ATOM 1540 N N . THR A 1 194 ? -7.703 -3.169 7.432 1.00 93.88 194 THR A N 1
ATOM 1541 C CA . THR A 1 194 ? -8.277 -2.777 6.136 1.00 93.88 194 THR A CA 1
ATOM 1542 C C . THR A 1 194 ? -9.549 -3.568 5.829 1.00 93.88 194 THR A C 1
ATOM 1544 O O . THR A 1 194 ? -9.715 -4.697 6.291 1.00 93.88 194 THR A O 1
ATOM 1547 N N . ILE A 1 195 ? -10.479 -2.995 5.061 1.00 92.25 195 ILE A N 1
ATOM 1548 C CA . ILE A 1 195 ? -11.645 -3.745 4.555 1.00 92.25 195 ILE A CA 1
ATOM 1549 C C . ILE A 1 195 ? -11.210 -4.652 3.402 1.00 92.25 195 ILE A C 1
ATOM 1551 O O . ILE A 1 195 ? -11.530 -5.842 3.373 1.00 92.25 195 ILE A O 1
ATOM 1555 N N . LYS A 1 196 ? -10.477 -4.079 2.447 1.00 90.25 196 LYS A N 1
ATOM 1556 C CA . LYS A 1 196 ? -9.917 -4.769 1.287 1.00 90.25 196 LYS A CA 1
ATOM 1557 C C . LYS A 1 196 ? -8.446 -4.390 1.136 1.00 90.25 196 LYS A C 1
ATOM 1559 O O . LYS A 1 196 ? -8.052 -3.273 1.442 1.00 90.25 196 LYS A O 1
ATOM 1564 N N . THR A 1 197 ? -7.659 -5.311 0.600 1.00 91.31 197 THR A N 1
ATOM 1565 C CA . THR A 1 197 ? -6.290 -5.062 0.134 1.00 91.31 197 THR A CA 1
ATOM 1566 C C . THR A 1 197 ? -6.112 -5.747 -1.216 1.00 91.31 197 THR A C 1
ATOM 1568 O O . THR A 1 197 ? -6.910 -6.629 -1.553 1.00 91.31 197 THR A O 1
ATOM 1571 N N . ILE A 1 198 ? -5.091 -5.333 -1.956 1.00 90.81 198 ILE A N 1
ATOM 1572 C CA . ILE A 1 198 ? -4.712 -5.901 -3.249 1.00 90.81 198 ILE A CA 1
ATOM 1573 C C . ILE A 1 198 ? -3.356 -6.588 -3.057 1.00 90.81 198 ILE A C 1
ATOM 1575 O O . ILE A 1 198 ? -2.448 -5.949 -2.523 1.00 90.81 198 ILE A O 1
ATOM 1579 N N . PRO A 1 199 ? -3.193 -7.865 -3.429 1.00 93.00 199 PRO A N 1
ATOM 1580 C CA . PRO A 1 199 ? -1.909 -8.542 -3.301 1.00 93.00 199 PRO A CA 1
ATOM 1581 C C . PRO A 1 199 ? -0.850 -7.911 -4.216 1.00 93.00 199 PRO A C 1
ATOM 1583 O O . PRO A 1 199 ? -1.130 -7.551 -5.359 1.00 93.00 199 PRO A O 1
ATOM 1586 N N . ILE A 1 200 ? 0.383 -7.809 -3.716 1.00 95.25 200 ILE A N 1
ATOM 1587 C CA . ILE A 1 200 ? 1.559 -7.490 -4.532 1.00 95.25 200 ILE A CA 1
ATOM 1588 C C . ILE A 1 200 ? 2.190 -8.821 -4.950 1.00 95.25 200 ILE A C 1
ATOM 1590 O O . ILE A 1 200 ? 2.667 -9.559 -4.093 1.00 95.25 200 ILE A O 1
ATOM 1594 N N . LEU A 1 201 ? 2.189 -9.138 -6.247 1.00 96.50 201 LEU A N 1
ATOM 1595 C CA . LEU A 1 201 ? 2.678 -10.436 -6.747 1.00 96.50 201 LEU A CA 1
ATOM 1596 C C . LEU A 1 201 ? 4.195 -10.488 -6.876 1.00 96.50 201 LEU A C 1
ATOM 1598 O O . LEU A 1 201 ? 4.801 -11.544 -6.718 1.00 96.50 201 LEU A O 1
ATOM 1602 N N . ALA A 1 202 ? 4.804 -9.353 -7.209 1.00 97.25 202 ALA A N 1
ATOM 1603 C CA . ALA A 1 202 ? 6.238 -9.229 -7.394 1.00 97.25 202 ALA A CA 1
ATOM 1604 C C . ALA A 1 202 ? 6.681 -7.772 -7.230 1.00 97.25 202 ALA A C 1
ATOM 1606 O O . ALA A 1 202 ? 5.908 -6.833 -7.452 1.00 97.25 202 ALA A O 1
ATOM 1607 N N . ILE A 1 203 ? 7.956 -7.597 -6.896 1.00 97.62 203 ILE A N 1
ATOM 1608 C CA . ILE A 1 203 ? 8.675 -6.332 -6.995 1.00 97.62 203 ILE A CA 1
ATOM 1609 C C . ILE A 1 203 ? 9.633 -6.432 -8.170 1.00 97.62 203 ILE A C 1
ATOM 1611 O O . ILE A 1 203 ? 10.431 -7.364 -8.254 1.00 97.62 203 ILE A O 1
ATOM 1615 N N . THR A 1 204 ? 9.605 -5.446 -9.057 1.00 97.50 204 THR A N 1
ATOM 1616 C CA . THR A 1 204 ? 10.567 -5.377 -10.155 1.00 97.50 204 THR A CA 1
ATOM 1617 C C . THR A 1 204 ? 11.521 -4.227 -9.898 1.00 97.50 204 THR A C 1
ATOM 1619 O O . THR A 1 204 ? 11.065 -3.100 -9.684 1.00 97.50 204 THR A O 1
ATOM 1622 N N . VAL A 1 205 ? 12.823 -4.491 -9.930 1.00 97.62 205 VAL A N 1
ATOM 1623 C CA . VAL A 1 205 ? 13.859 -3.488 -9.662 1.00 97.62 205 VAL A CA 1
ATOM 1624 C C . VAL A 1 205 ? 14.585 -3.099 -10.941 1.00 97.62 205 VAL A C 1
ATOM 1626 O O . VAL A 1 205 ? 14.879 -3.943 -11.784 1.00 97.62 205 VAL A O 1
ATOM 1629 N N . ASN A 1 206 ? 14.905 -1.815 -11.081 1.00 96.94 206 ASN A N 1
ATOM 1630 C CA . ASN A 1 206 ? 15.728 -1.323 -12.179 1.00 96.94 206 ASN A CA 1
ATOM 1631 C C . ASN A 1 206 ? 16.864 -0.425 -11.655 1.00 96.94 206 ASN A C 1
ATOM 1633 O O . ASN A 1 206 ? 16.588 0.655 -11.131 1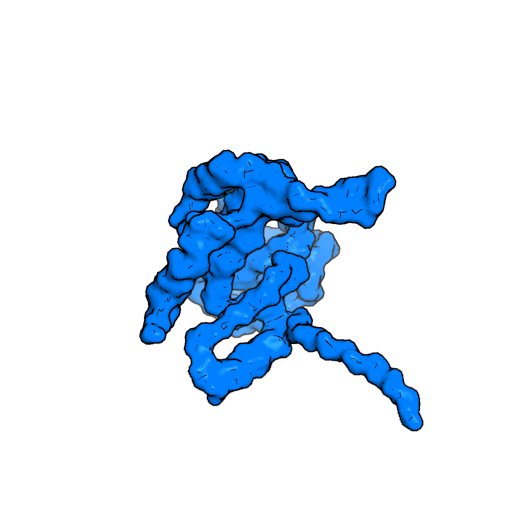.00 96.94 206 ASN A O 1
ATOM 1637 N N . PRO A 1 207 ? 18.146 -0.808 -11.797 1.00 97.38 207 PRO A N 1
ATOM 1638 C CA . PRO A 1 207 ? 19.259 0.023 -11.335 1.00 97.38 207 PRO A CA 1
ATOM 1639 C C . PRO A 1 207 ? 19.504 1.257 -12.211 1.00 97.38 207 PRO A C 1
ATOM 1641 O O . PRO A 1 207 ? 20.279 2.123 -11.818 1.00 97.38 207 PRO A O 1
ATOM 1644 N N . PHE A 1 208 ? 18.893 1.332 -13.395 1.00 97.50 208 PHE A N 1
ATOM 1645 C CA . PHE A 1 208 ? 19.044 2.447 -14.324 1.00 97.50 208 PHE A CA 1
ATOM 1646 C C . PHE A 1 208 ? 18.293 3.699 -13.861 1.00 97.50 208 PHE A C 1
ATOM 1648 O O . PHE A 1 208 ? 17.156 3.622 -13.387 1.00 97.50 208 PHE A O 1
ATOM 1655 N N . TYR A 1 209 ? 18.900 4.862 -14.094 1.00 96.81 209 TYR A N 1
ATOM 1656 C CA . TYR A 1 209 ? 18.236 6.156 -14.004 1.00 96.81 209 TYR A CA 1
ATOM 1657 C C . TYR A 1 209 ? 18.772 7.154 -15.042 1.00 96.81 209 TYR A C 1
ATOM 1659 O O . TYR A 1 209 ? 19.951 7.103 -15.408 1.00 96.81 209 TYR A O 1
ATOM 1667 N N . PRO A 1 210 ? 17.925 8.083 -15.523 1.00 95.50 210 PRO A N 1
ATOM 1668 C CA . PRO A 1 210 ? 18.361 9.169 -16.389 1.00 95.50 210 PRO A CA 1
ATOM 1669 C C . PRO A 1 210 ? 18.978 10.293 -15.541 1.00 95.50 210 PRO A C 1
ATOM 1671 O O . PRO A 1 210 ? 18.274 11.037 -14.858 1.00 95.50 210 PRO A O 1
ATOM 1674 N N . LEU A 1 211 ? 20.302 10.431 -15.574 1.00 95.00 211 LEU A N 1
ATOM 1675 C CA . LEU A 1 211 ? 21.021 11.480 -14.853 1.00 95.00 211 LEU A CA 1
ATOM 1676 C C . LEU A 1 211 ? 20.987 12.785 -15.652 1.00 95.00 211 LEU A C 1
ATOM 1678 O O . LEU A 1 211 ? 21.528 12.849 -16.753 1.00 95.00 211 LEU A O 1
ATOM 1682 N N . TYR A 1 212 ? 20.370 13.829 -15.098 1.00 93.19 212 TYR A N 1
ATOM 1683 C CA . TYR A 1 212 ? 20.356 15.150 -15.725 1.00 93.19 212 TYR A CA 1
ATOM 1684 C C . TYR A 1 212 ? 21.691 15.873 -15.517 1.00 93.19 212 TYR A C 1
ATOM 1686 O O . TYR A 1 212 ? 22.136 16.066 -14.382 1.00 93.19 212 TYR A O 1
ATOM 1694 N N . ARG A 1 213 ? 22.323 16.291 -16.612 1.00 92.00 213 ARG A N 1
ATOM 1695 C CA . ARG A 1 213 ? 23.544 17.096 -16.620 1.00 92.00 213 ARG A CA 1
ATOM 1696 C C . ARG A 1 213 ? 23.187 18.554 -16.878 1.00 92.00 213 ARG A C 1
ATOM 1698 O O . ARG A 1 213 ? 22.802 18.924 -17.983 1.00 92.00 213 ARG A O 1
ATOM 1705 N N . TYR A 1 214 ? 23.348 19.391 -15.856 1.00 90.75 214 TYR A N 1
ATOM 1706 C CA . TYR A 1 214 ? 23.056 20.824 -15.959 1.00 90.75 214 TYR A CA 1
ATOM 1707 C C . TYR A 1 214 ? 23.977 21.547 -16.952 1.00 90.75 214 TYR A C 1
ATOM 1709 O O . TYR A 1 214 ? 23.529 22.470 -17.622 1.00 90.75 214 TYR A O 1
ATOM 1717 N N . GLU A 1 215 ? 25.224 21.092 -17.104 1.00 93.06 215 GLU A N 1
ATOM 1718 C CA . GLU A 1 215 ? 26.229 21.705 -17.987 1.00 93.06 215 GLU A CA 1
ATOM 1719 C C . GLU A 1 215 ? 25.810 21.731 -19.461 1.00 93.06 215 GLU A C 1
ATOM 1721 O O . GLU A 1 215 ? 26.112 22.680 -20.177 1.00 93.06 215 GLU A O 1
ATOM 1726 N N . ASN A 1 216 ? 25.101 20.699 -19.922 1.00 92.62 216 ASN A N 1
ATOM 1727 C CA . ASN A 1 216 ? 24.704 20.552 -21.323 1.00 92.62 216 ASN A CA 1
ATOM 1728 C C . ASN A 1 216 ? 23.187 20.372 -21.508 1.00 92.62 216 ASN A C 1
ATOM 1730 O O . ASN A 1 216 ? 22.743 20.143 -22.632 1.00 92.62 216 ASN A O 1
ATOM 1734 N N . SER A 1 217 ? 22.402 20.488 -20.430 1.00 93.31 217 SER A N 1
ATOM 1735 C CA . SER A 1 217 ? 20.943 20.294 -20.406 1.00 93.31 217 SER A CA 1
ATOM 1736 C C . SER A 1 217 ? 20.488 18.980 -21.055 1.00 93.31 217 SER A C 1
ATOM 1738 O O . SER A 1 217 ? 19.485 18.934 -21.770 1.00 93.31 217 SER A O 1
ATOM 1740 N N . ARG A 1 218 ? 21.245 17.896 -20.839 1.00 94.31 218 ARG A N 1
ATOM 1741 C CA . ARG A 1 218 ? 20.950 16.566 -21.393 1.00 94.31 218 ARG A CA 1
ATOM 1742 C C . ARG A 1 218 ? 20.841 15.513 -20.302 1.00 94.31 218 ARG A C 1
ATOM 1744 O O . ARG A 1 218 ? 21.415 15.633 -19.223 1.00 94.31 218 ARG A O 1
ATOM 1751 N N . TYR A 1 219 ? 20.111 14.451 -20.622 1.00 94.19 219 TYR A N 1
ATOM 1752 C CA . TYR A 1 219 ? 20.074 13.244 -19.811 1.00 94.19 219 TYR A CA 1
ATOM 1753 C C . TYR A 1 219 ? 21.126 12.250 -20.292 1.00 94.19 219 TYR A C 1
ATOM 1755 O O . TYR A 1 219 ? 21.203 11.930 -21.478 1.00 94.19 219 TYR A O 1
ATOM 1763 N N . GLU A 1 220 ? 21.897 11.725 -19.349 1.00 95.12 220 GLU A N 1
ATOM 1764 C CA . GLU A 1 220 ? 22.846 10.640 -19.562 1.00 95.12 220 GLU A CA 1
ATOM 1765 C C . GLU A 1 220 ? 22.370 9.377 -18.855 1.00 95.12 220 GLU A C 1
ATOM 1767 O O . GLU A 1 220 ? 21.684 9.417 -17.831 1.00 95.12 220 GLU A O 1
ATOM 1772 N N . LYS A 1 221 ? 22.749 8.223 -19.404 1.00 95.81 221 LYS A N 1
ATOM 1773 C CA . LYS A 1 221 ? 22.459 6.948 -18.759 1.00 95.81 221 LYS A CA 1
ATOM 1774 C C . LYS A 1 221 ? 23.351 6.786 -17.533 1.00 95.81 221 LYS A C 1
ATOM 1776 O O . LYS A 1 221 ? 24.567 6.929 -17.636 1.00 95.81 221 LYS A O 1
ATOM 1781 N N . SER A 1 222 ? 22.755 6.460 -16.395 1.00 97.00 222 SER A N 1
ATOM 1782 C CA . SER A 1 222 ? 23.492 6.159 -15.174 1.00 97.00 222 SER A CA 1
ATOM 1783 C C . SER A 1 222 ? 22.839 5.009 -14.412 1.00 97.00 222 SER A C 1
ATOM 1785 O O . SER A 1 222 ? 21.716 4.598 -14.721 1.00 97.00 222 SER A O 1
ATOM 1787 N N . TRP A 1 223 ? 23.575 4.448 -13.455 1.00 97.56 223 TRP A N 1
ATOM 1788 C CA . TRP A 1 223 ? 23.151 3.283 -12.691 1.00 97.56 223 TRP A CA 1
ATOM 1789 C C . TRP A 1 223 ? 23.620 3.374 -11.248 1.00 97.56 223 TRP A C 1
ATOM 1791 O O . TRP A 1 223 ? 24.737 3.808 -10.973 1.00 97.56 223 TRP A O 1
ATOM 1801 N N . VAL A 1 224 ? 22.774 2.915 -10.333 1.00 97.88 224 VAL A N 1
ATOM 1802 C CA . VAL A 1 224 ? 23.216 2.544 -8.983 1.00 97.88 224 VAL A CA 1
ATOM 1803 C C . VAL A 1 224 ? 23.825 1.141 -9.016 1.00 97.88 224 VAL A C 1
ATOM 1805 O O . VAL A 1 224 ? 23.723 0.430 -10.021 1.00 97.88 224 VAL A O 1
ATOM 1808 N N . ASN A 1 225 ? 24.440 0.706 -7.917 1.00 98.00 225 ASN A N 1
ATOM 1809 C CA . ASN A 1 225 ? 24.950 -0.657 -7.824 1.00 98.00 225 ASN A CA 1
ATOM 1810 C C . ASN A 1 225 ? 23.794 -1.673 -7.949 1.00 98.00 225 ASN A C 1
ATOM 1812 O O . ASN A 1 225 ? 22.925 -1.763 -7.081 1.00 98.00 225 ASN A O 1
ATOM 1816 N N . ARG A 1 226 ? 23.785 -2.427 -9.057 1.00 97.50 226 ARG A N 1
ATOM 1817 C CA . ARG A 1 226 ? 22.736 -3.400 -9.402 1.00 97.50 226 ARG A CA 1
ATOM 1818 C C . ARG A 1 226 ? 22.628 -4.524 -8.378 1.00 97.50 226 ARG A C 1
ATOM 1820 O O . ARG A 1 226 ? 21.527 -4.815 -7.923 1.00 97.50 226 ARG A O 1
ATOM 1827 N N . GLU A 1 227 ? 23.757 -5.138 -8.034 1.00 97.38 227 GLU A N 1
ATOM 1828 C CA . GLU A 1 227 ? 23.801 -6.254 -7.084 1.00 97.38 227 GLU A CA 1
ATOM 1829 C C . GLU A 1 227 ? 23.378 -5.797 -5.691 1.00 97.38 227 GLU A C 1
ATOM 1831 O O . GLU A 1 227 ? 22.616 -6.483 -5.017 1.00 97.38 227 GLU A O 1
ATOM 1836 N N . GLU A 1 228 ? 23.825 -4.616 -5.266 1.00 98.06 228 GLU A N 1
ATOM 1837 C CA . GLU A 1 228 ? 23.425 -4.047 -3.983 1.00 98.06 228 GLU A CA 1
ATOM 1838 C C . GLU A 1 228 ? 21.916 -3.789 -3.933 1.00 98.06 228 GLU A C 1
ATOM 1840 O O . GLU A 1 228 ? 21.263 -4.223 -2.984 1.00 98.06 228 GLU A O 1
ATOM 1845 N N . LEU A 1 229 ? 21.351 -3.133 -4.957 1.00 98.00 229 LEU A N 1
ATOM 1846 C CA . LEU A 1 229 ? 19.913 -2.870 -5.040 1.00 98.00 229 LEU A CA 1
ATOM 1847 C C . LEU A 1 229 ? 19.116 -4.178 -4.992 1.00 98.00 229 LEU A C 1
ATOM 1849 O O . LEU A 1 229 ? 18.229 -4.321 -4.152 1.00 98.00 229 LEU A O 1
ATOM 1853 N N . TYR A 1 230 ? 19.445 -5.137 -5.859 1.00 97.75 230 TYR A N 1
ATOM 1854 C CA . TYR A 1 230 ? 18.731 -6.411 -5.938 1.00 97.75 230 TYR A CA 1
ATOM 1855 C C . TYR A 1 230 ? 18.808 -7.190 -4.618 1.00 97.75 230 TYR A C 1
ATOM 1857 O O . TYR A 1 230 ? 17.774 -7.574 -4.069 1.00 97.75 230 TYR A O 1
ATOM 1865 N N . ASN A 1 231 ? 20.012 -7.372 -4.064 1.00 97.62 231 ASN A N 1
ATOM 1866 C CA . ASN A 1 231 ? 20.206 -8.163 -2.849 1.00 97.62 231 ASN A CA 1
ATOM 1867 C C . ASN A 1 231 ? 19.578 -7.500 -1.619 1.00 97.62 231 ASN A C 1
ATOM 1869 O O . ASN A 1 231 ? 18.938 -8.188 -0.820 1.00 97.62 231 ASN A O 1
ATOM 1873 N N . LYS A 1 232 ? 19.692 -6.170 -1.478 1.00 97.69 232 LYS A N 1
ATOM 1874 C CA . LYS A 1 232 ? 19.040 -5.454 -0.373 1.00 97.69 232 LYS A CA 1
ATOM 1875 C C . LYS A 1 232 ? 17.519 -5.569 -0.460 1.00 97.69 232 LYS A C 1
ATOM 1877 O O . LYS A 1 232 ? 16.904 -5.903 0.550 1.00 97.69 232 LYS A O 1
ATOM 1882 N N . VAL A 1 233 ? 16.914 -5.370 -1.639 1.00 96.88 233 VAL A N 1
ATOM 1883 C CA . VAL A 1 233 ? 15.454 -5.520 -1.807 1.00 96.88 233 VAL A CA 1
ATOM 1884 C C . VAL A 1 233 ? 15.028 -6.951 -1.495 1.00 96.88 233 VAL A C 1
ATOM 1886 O O . VAL A 1 233 ? 14.144 -7.151 -0.671 1.00 96.88 233 VAL A O 1
ATOM 1889 N N . LYS A 1 234 ? 15.708 -7.953 -2.061 1.00 96.31 234 LYS A N 1
ATOM 1890 C CA . LYS A 1 234 ? 15.417 -9.374 -1.818 1.00 96.31 234 LYS A CA 1
ATOM 1891 C C . LYS A 1 234 ? 15.517 -9.778 -0.344 1.00 96.31 234 LYS A C 1
ATOM 1893 O O . LYS A 1 234 ? 14.814 -10.683 0.082 1.00 96.31 234 LYS A O 1
ATOM 1898 N N . SER A 1 235 ? 16.366 -9.114 0.442 1.00 96.44 235 SER A N 1
ATOM 1899 C CA . SER A 1 235 ? 16.558 -9.433 1.864 1.00 96.44 235 SER A CA 1
ATOM 1900 C C . SER A 1 235 ? 15.446 -8.930 2.796 1.00 96.44 235 SER A C 1
ATOM 1902 O O . SER A 1 235 ? 15.332 -9.428 3.915 1.00 96.44 235 SER A O 1
ATOM 1904 N N . ILE A 1 236 ? 14.638 -7.950 2.368 1.00 94.06 236 ILE A N 1
ATOM 1905 C CA . ILE A 1 236 ? 13.648 -7.276 3.232 1.00 94.06 236 ILE A CA 1
ATOM 1906 C C . ILE A 1 236 ? 12.192 -7.660 2.943 1.00 94.06 236 ILE A C 1
ATOM 1908 O O . ILE A 1 236 ? 11.300 -7.225 3.672 1.00 94.06 236 ILE A O 1
ATOM 1912 N N . VAL A 1 237 ? 11.942 -8.443 1.893 1.00 92.75 237 VAL A N 1
ATOM 1913 C CA . VAL A 1 237 ? 10.597 -8.840 1.453 1.00 92.75 237 VAL A CA 1
ATOM 1914 C C . VAL A 1 237 ? 10.523 -10.343 1.206 1.00 92.75 237 VAL A C 1
ATOM 1916 O O . VAL A 1 237 ? 11.506 -10.976 0.834 1.00 92.75 237 VAL A O 1
ATOM 1919 N N . SER A 1 238 ? 9.338 -10.915 1.402 1.00 91.62 238 SER A N 1
ATOM 1920 C CA . SER A 1 238 ? 9.039 -12.324 1.106 1.00 91.62 238 SER A CA 1
ATOM 1921 C C . SER A 1 238 ? 8.507 -12.542 -0.315 1.00 91.62 238 SER A C 1
ATOM 1923 O O . SER A 1 238 ? 8.491 -13.673 -0.799 1.00 91.62 238 SER A O 1
ATOM 1925 N N . ILE A 1 239 ? 8.067 -11.472 -0.980 1.00 94.06 239 ILE A N 1
ATOM 1926 C CA . ILE A 1 239 ? 7.543 -11.500 -2.347 1.00 94.06 239 ILE A CA 1
ATOM 1927 C C . ILE A 1 239 ? 8.673 -11.563 -3.391 1.00 94.06 239 ILE A C 1
ATOM 1929 O O . ILE A 1 239 ? 9.754 -11.019 -3.154 1.00 94.06 239 ILE A O 1
ATOM 1933 N N . PRO A 1 240 ? 8.450 -12.209 -4.553 1.00 96.56 240 PRO A N 1
ATOM 1934 C CA . PRO A 1 240 ? 9.444 -12.314 -5.620 1.00 96.56 240 PRO A CA 1
ATOM 1935 C C . PRO A 1 240 ? 10.028 -10.960 -6.043 1.00 96.56 240 PRO A C 1
ATOM 1937 O O . PRO A 1 240 ? 9.288 -10.005 -6.277 1.00 96.56 240 PRO A O 1
ATOM 1940 N N . VAL A 1 241 ? 11.354 -10.896 -6.189 1.00 97.69 241 VAL A N 1
ATOM 1941 C CA . VAL A 1 241 ? 12.088 -9.712 -6.662 1.00 97.69 241 VAL A CA 1
ATOM 1942 C C . VAL A 1 241 ? 12.756 -10.034 -7.990 1.00 97.69 241 VAL A C 1
ATOM 1944 O O . VAL A 1 241 ? 13.475 -11.028 -8.075 1.00 97.69 241 VAL A O 1
ATOM 1947 N N . ILE A 1 242 ? 12.517 -9.201 -9.003 1.00 97.94 242 ILE A N 1
ATOM 1948 C CA . ILE A 1 242 ? 12.935 -9.458 -10.386 1.00 97.94 242 ILE A CA 1
ATOM 1949 C C . ILE A 1 242 ? 13.623 -8.221 -10.966 1.00 97.94 242 ILE A C 1
ATOM 1951 O O . ILE A 1 242 ? 13.032 -7.145 -11.062 1.00 97.94 242 ILE A O 1
ATOM 1955 N N . ASP A 1 243 ? 14.860 -8.366 -11.413 1.00 96.81 243 ASP A N 1
ATOM 1956 C CA . ASP A 1 243 ? 15.521 -7.406 -12.291 1.00 96.81 243 ASP A CA 1
ATOM 1957 C C . ASP A 1 243 ? 15.172 -7.756 -13.741 1.00 96.81 243 ASP A C 1
ATOM 1959 O O . ASP A 1 243 ? 15.892 -8.500 -14.403 1.00 96.81 243 ASP A O 1
ATOM 1963 N N . ILE A 1 244 ? 14.048 -7.232 -14.246 1.00 95.00 244 ILE A N 1
ATOM 1964 C CA . ILE A 1 244 ? 13.519 -7.584 -15.581 1.00 95.00 244 ILE A CA 1
ATOM 1965 C C . ILE A 1 244 ? 14.568 -7.376 -16.681 1.00 95.00 244 ILE A C 1
ATOM 1967 O O . ILE A 1 244 ? 14.627 -8.149 -17.634 1.00 95.00 244 ILE A O 1
ATOM 1971 N N . VAL A 1 245 ? 15.412 -6.347 -16.560 1.00 92.62 245 VAL A N 1
ATOM 1972 C CA . VAL A 1 245 ? 16.427 -6.031 -17.575 1.00 92.62 245 VAL A CA 1
ATOM 1973 C C . VAL A 1 245 ? 17.483 -7.136 -17.662 1.00 92.62 245 VAL A C 1
ATOM 1975 O O . VAL A 1 245 ? 18.007 -7.387 -18.745 1.00 92.62 245 VAL A O 1
ATOM 1978 N N . ARG A 1 246 ? 17.809 -7.784 -16.538 1.00 94.25 246 ARG A N 1
ATOM 1979 C CA . ARG A 1 246 ? 18.797 -8.870 -16.479 1.00 94.25 246 ARG A CA 1
ATOM 1980 C C . ARG A 1 246 ? 18.171 -10.254 -16.638 1.00 94.25 246 ARG A C 1
ATOM 1982 O O . ARG A 1 246 ? 18.734 -11.093 -17.331 1.00 94.25 246 ARG A O 1
ATOM 1989 N N . GLU A 1 247 ? 17.062 -10.502 -15.954 1.00 94.56 247 GLU A N 1
ATOM 1990 C CA . GLU A 1 247 ? 16.437 -11.823 -15.812 1.00 94.56 247 GLU A CA 1
ATOM 1991 C C . GLU A 1 247 ? 15.357 -12.088 -16.878 1.00 94.56 247 GLU A C 1
ATOM 1993 O O . GLU A 1 247 ? 14.946 -13.230 -17.080 1.00 94.56 247 GLU A O 1
ATOM 1998 N N . GLY A 1 248 ? 14.918 -11.048 -17.593 1.00 93.75 248 GLY A N 1
ATOM 1999 C CA . GLY A 1 248 ? 13.836 -11.117 -18.570 1.00 93.75 248 GLY A CA 1
ATOM 2000 C C . GLY A 1 248 ? 12.439 -11.074 -17.939 1.00 93.75 248 GLY A C 1
ATOM 2001 O O . GLY A 1 248 ? 12.258 -11.139 -16.725 1.00 93.75 248 GLY A O 1
ATOM 2002 N N . GLY A 1 249 ? 11.417 -10.949 -18.792 1.00 94.25 249 GLY A N 1
ATOM 2003 C CA . GLY A 1 249 ? 10.013 -10.862 -18.367 1.00 94.25 249 GLY A CA 1
ATOM 2004 C C . GLY A 1 249 ? 9.347 -12.207 -18.054 1.00 94.25 249 GLY A C 1
ATOM 2005 O O . GLY A 1 249 ? 8.286 -12.223 -17.437 1.00 94.25 249 GLY A O 1
ATOM 2006 N N . ASN A 1 250 ? 9.957 -13.332 -18.446 1.00 95.94 250 ASN A N 1
ATOM 2007 C CA . ASN A 1 250 ? 9.333 -14.657 -18.343 1.00 95.94 250 ASN A CA 1
ATOM 2008 C C . ASN A 1 250 ? 9.044 -15.059 -16.893 1.00 95.94 250 ASN A C 1
ATOM 2010 O O . ASN A 1 250 ? 7.969 -15.572 -16.615 1.00 95.94 250 ASN A O 1
ATOM 2014 N N . ILE A 1 251 ? 9.953 -14.751 -15.961 1.00 95.69 251 ILE A N 1
ATOM 2015 C CA . ILE A 1 251 ? 9.763 -15.047 -14.531 1.00 95.69 251 ILE A CA 1
ATOM 2016 C C . ILE A 1 251 ? 8.517 -14.332 -13.994 1.00 95.69 251 ILE A C 1
ATOM 2018 O O . ILE A 1 251 ? 7.703 -14.928 -13.292 1.00 95.69 251 ILE A O 1
ATOM 2022 N N . LEU A 1 252 ? 8.351 -13.054 -14.348 1.00 96.50 252 LEU A N 1
ATOM 2023 C CA . LEU A 1 252 ? 7.188 -12.269 -13.944 1.00 96.50 252 LEU A CA 1
ATOM 2024 C C . LEU A 1 252 ? 5.907 -12.827 -14.571 1.00 96.50 252 LEU A C 1
ATOM 2026 O O . LEU A 1 252 ? 4.898 -12.967 -13.883 1.00 96.50 252 LEU A O 1
ATOM 2030 N N . PHE A 1 253 ? 5.956 -13.178 -15.857 1.00 95.88 253 PHE A N 1
ATOM 2031 C CA . PHE A 1 253 ? 4.821 -13.776 -16.548 1.00 95.88 253 PHE A CA 1
ATOM 2032 C C . PHE A 1 253 ? 4.411 -15.120 -15.934 1.00 95.88 253 PHE A C 1
ATOM 2034 O O . PHE A 1 253 ? 3.223 -15.343 -15.730 1.00 95.88 253 PHE A O 1
ATOM 2041 N N . ASP A 1 254 ? 5.360 -15.981 -15.561 1.00 96.00 254 ASP A N 1
ATOM 2042 C CA . ASP A 1 254 ? 5.069 -17.256 -14.897 1.00 96.00 254 ASP A CA 1
ATOM 2043 C C . ASP A 1 254 ? 4.401 -17.067 -13.529 1.00 96.00 254 ASP A C 1
ATOM 2045 O O . ASP A 1 254 ? 3.485 -17.818 -13.187 1.00 96.00 254 ASP A O 1
ATOM 2049 N N . ILE A 1 255 ? 4.807 -16.047 -12.764 1.00 96.38 255 ILE A N 1
ATOM 2050 C CA . ILE A 1 255 ? 4.152 -15.683 -11.497 1.00 96.38 255 ILE A CA 1
ATOM 2051 C C . ILE A 1 255 ? 2.700 -15.261 -11.748 1.00 96.38 255 ILE A C 1
ATOM 2053 O O . ILE A 1 255 ? 1.798 -15.791 -11.102 1.00 96.38 255 ILE A O 1
ATOM 2057 N N . ILE A 1 256 ? 2.467 -14.355 -12.705 1.00 96.12 256 ILE A N 1
ATOM 2058 C CA . ILE A 1 256 ? 1.120 -13.883 -13.071 1.00 96.12 256 ILE A CA 1
ATOM 2059 C C . ILE A 1 256 ? 0.259 -15.057 -13.554 1.00 96.12 256 ILE A C 1
ATOM 2061 O O . ILE A 1 256 ? -0.866 -15.238 -13.092 1.00 96.12 256 ILE A O 1
ATOM 2065 N N . ARG A 1 257 ? 0.803 -15.883 -14.453 1.00 95.50 257 ARG A N 1
ATOM 2066 C CA . ARG A 1 257 ? 0.132 -17.059 -15.012 1.00 95.50 257 ARG A CA 1
ATOM 2067 C C . ARG A 1 257 ? -0.302 -18.027 -13.919 1.00 95.50 257 ARG A C 1
ATOM 2069 O O . ARG A 1 257 ? -1.430 -18.507 -13.957 1.00 95.50 257 ARG A O 1
ATOM 2076 N N . LYS A 1 258 ? 0.574 -18.295 -12.948 1.00 95.00 258 LYS A N 1
ATOM 2077 C CA . LYS A 1 258 ? 0.286 -19.191 -11.825 1.00 95.00 258 LYS A CA 1
ATOM 2078 C C . LYS A 1 258 ? -0.764 -18.613 -10.877 1.00 95.00 258 LYS A C 1
ATOM 2080 O O . LYS A 1 258 ? -1.647 -19.352 -10.461 1.00 95.00 258 LYS A O 1
ATOM 2085 N N . GLU A 1 259 ? -0.669 -17.328 -10.538 1.00 95.00 259 GLU A N 1
ATOM 2086 C CA . GLU A 1 259 ? -1.621 -16.675 -9.628 1.00 95.00 259 GLU A CA 1
ATOM 2087 C C . GLU A 1 259 ? -3.046 -16.690 -10.198 1.00 95.00 259 GLU A C 1
ATOM 2089 O O . GLU A 1 259 ? -4.004 -17.000 -9.491 1.00 95.00 259 GLU A O 1
ATOM 2094 N N . PHE A 1 260 ? -3.180 -16.404 -11.496 1.00 93.81 260 PHE A N 1
ATOM 2095 C CA . PHE A 1 260 ? -4.478 -16.268 -12.159 1.00 93.81 260 PHE A CA 1
ATOM 2096 C C . PHE A 1 260 ? -4.921 -17.505 -12.952 1.00 93.81 260 PHE A C 1
ATOM 2098 O O . PHE A 1 260 ? -5.957 -17.459 -13.609 1.00 93.81 260 PHE A O 1
ATOM 2105 N N . ASN A 1 261 ? -4.178 -18.615 -12.881 1.00 91.56 261 ASN A N 1
ATOM 2106 C CA . ASN A 1 261 ? -4.436 -19.846 -13.642 1.00 91.56 261 ASN A CA 1
ATOM 2107 C C . ASN A 1 261 ? -4.656 -19.591 -15.147 1.00 91.56 261 ASN A C 1
ATOM 2109 O O . ASN A 1 261 ? -5.600 -20.107 -15.746 1.00 91.56 261 ASN A O 1
ATOM 2113 N N . LEU A 1 262 ? -3.800 -18.762 -15.751 1.00 89.31 262 LEU A N 1
ATOM 2114 C CA . LEU A 1 262 ? -3.871 -18.476 -17.184 1.00 89.31 262 LEU A CA 1
ATOM 2115 C C . LEU A 1 262 ? -3.340 -19.686 -17.975 1.00 89.31 262 LEU A C 1
ATOM 2117 O O . LEU A 1 262 ? -2.307 -20.258 -17.618 1.00 89.31 262 LEU A O 1
ATOM 2121 N N . ASN A 1 263 ? -4.057 -20.070 -19.033 1.00 73.75 263 ASN A N 1
ATOM 2122 C CA . ASN A 1 263 ? -3.676 -21.167 -19.933 1.00 73.75 263 ASN A CA 1
ATOM 2123 C C . ASN A 1 263 ? -2.570 -20.756 -20.907 1.00 73.75 263 ASN A C 1
ATOM 2125 O O . ASN A 1 263 ? -2.640 -19.616 -21.421 1.00 73.75 263 ASN A O 1
#

pLDDT: mean 89.96, std 7.48, range [54.72, 98.06]

Sequence (263 aa):
MEDGLVIIAGPNKGEELSMVIDKLEKLGNNLILIDGAINRIVPLMKTDALILTTGAARNINIDFLIKEIQYISYLFELPKIEKKDLMNLKNIEQKVITLIQKDCSKKYLKTNSLISLSDIQELINRLNEETQLIFIPGVLTEFALNELIKKEVKLLKEKNIIIPNPTHLLVGSNTIFLMDTLLKIKKLRINLKTIKTIPILAITVNPFYPLYRYENSRYEKSWVNREELYNKVKSIVSIPVIDIVREGGNILFDIIRKEFNLN

Radius of gyration: 21.31 Å; chains: 1; bounding box: 51×46×68 Å

Foldseek 3Di:
DDDDDDDDDQDQALVSLVVVVVVVVVVVDLDDDDDDDLLRCRSVVNDQAAAAEEECQNPVDLVVVLLLLLLVQVLLVAAADDPVVVVLCVPLVQQWKWWQFQVRDIDTHHDDQEQDLVNLVVVLVPQDLRTQEIEHEHQYELVSLQVNCVVCLPSQQLHEYEYAESSSHSNRYDSVSSSVSVVVCVVSNRRYHHNDGHYHQEYEYEQWHFDQDPVVRGTDIDGHDPCCSQVSNVVSDPHHYHPCVPPNCVVVVVSVCVVSVPD

=== Feature glossary ===
A reading guide for the features in this record.

Start from the sequence.

  · This is th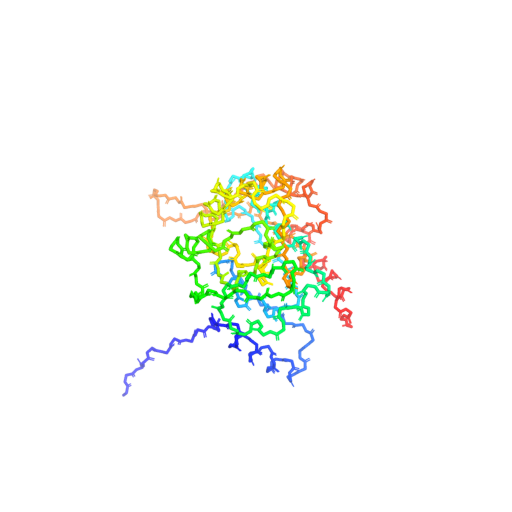e polypeptide sequence — one letter per residue, N-terminus first. Length ranges from a few dozen residues for small domains to over a thousand for large multi-domain proteins.

Fold it, and you get atomic coordinates and the backbone conformation that goes with them.

  · Structure coordinates are given as an mmCIF _atom_site loop: one row per atom with element, residue name, chain id, sequence number, and x/y/z position in Å. Only the four main-chain atoms per residue are included here; side chains are omitted to keep the record compact.

  · Backbone dihedral angles. Every residue except chain termini has a φ (preceding-C → N → Cα → C) and a ψ (N → Cα → C → next-N). They are reported in degrees following the IUPAC sign convention. Secondary structure is essentially a statement about which (φ, ψ) basin each residue occupies.

  · The SS8 string is DSSP's per-residue secondary-structure call. α-helix (H) means an i→i+4 H-bond ladder; β-strand (E) means the residue participates in a β-sheet; 3₁₀ (G) and π (I) are tighter and wider helices; T/S are turns/bends; '-' is loop.

  · SS3 is a coarse helix/strand/coil call (letters a/b/c) made by the P-SEA algorithm from inter-Cα distances and dihedrals. It is less detailed than DSSP but needs only Cα positions.

Summarize the fold with a handful of shape descriptors and a per-residue structural alphabet.

  · Radius of gyration (Rg) is the root-mean-square distance of Cα atoms from their centroid — a single number for overall size and compactness. A globular domain of N residues has Rg ≈ 2.2·N^0.38 Å; an extended or disordered chain has a much larger Rg. The Cα contact count is the number of residue pairs whose Cα atoms are within 8 Å and are more than four positions apart in sequence — a standard proxy for tertiary packing density. The bounding box is the smallest axis-aligned box enclosing all Cα atoms.

  · The Foldseek 3Di string encodes local tertiary geometry as a 20-letter alphabet — one character per residue — derived from the relative positions of nearby Cα atoms. Unlike the amino-acid sequence, 3Di is a direct function of the 3D structure, so two proteins with the same fold have similar 3Di strings even at low sequence identity.

  · Solvent-accessible surface area (SASA) is the area in Å² traced out by the centre of a 1.4 Å probe sphere (a water molecule) rolled over the protein's van der Waals surface (Shrake–Rupley / Lee–Richards construction). Buried residues have near-zero SASA; fully exposed residues can exceed 200 Å². The total SASA scales roughly with the number of surface residues.

Ask how reliable the model is.

  · pLDDT (predicted Local Distance Difference Test) is AlphaFold's per-residue confidence score, ranging from 0 to 100. Values above 90 indicate high confidence (typically well-packed cores); 70–90 is confident; 50–70 low confidence; below 50 usually means the region is disordered or the prediction is unreliable there. AlphaFold stores pLDDT in the mmCIF B-factor column.

  · B-factor (Debye–Waller factor) reflects atomic displacement in the crystal lattice. It is an experimental observable (units Å²), not a prediction; low values mean the atom is pinned down, high values mean it moves or is heterogeneous across the crystal.

  · Predicted Aligned Error (PAE) is an AlphaFold confidence matrix: entry (i, j) is the expected error in the position of residue j, in ångströms, when the prediction is superimposed on the true structure at residue i. Low PAE within a block of residues means that block is internally rigid and well-predicted; high PAE between two blocks means their relative placement is uncertain even if each block individually is confident.

Place it in context: what it resembles, what it is annotated as, and how it looks.

  · Nearest PDB neighbors are the top structural matches found by Foldseek when searching this structure against the entire Protein Data Bank. Each hit reports a TM-score (0 to 1; >0.5 almost always implies the same fold) and an E-value. These are *structural* homologs — they may share no detectable sequence similarity.

  · Functional annotations link the protein to curated databases. InterPro entries identify conserved domains and families by matching the sequence against member-database signatures (Pfam, PROSITE, CDD, …). Gene Ontology (GO) terms describe molecular function, biological process, and cellular component in a controlled vocabulary. CATH places the structure in a hierarchical fold classification (Class/Architecture/Topology/Homologous-superfamily). The organism is the source species.

  · Three diagnostic plots accompany the record. The Cα contact map visualizes the tertiary structure as a 2D adjacency matrix (8 Å cutoff, sequence-local contacts suppressed). The Ramachandran plot shows the distribution of backbone (φ, ψ) torsions, with points in the α and β basins reflecting secondary structure content. The PAE plot shows AlphaFold's inter-residue confidence as a color matrix.

  · Six rendered views show the 3D structure from the faces of a cube — i.e. along ±x, ±y, ±z. Rendering representation is drawn randomly per protein from cartoon (secondary-structure ribbons), sticks (backbone bonds), or molecular surface; coloring is either N→C rainbow (blue at the N-terminus through red at the C-terminus) or one color per chain.